Protein AF-A0A525JBX5-F1 (afdb_monomer)

Radius of gyration: 35.16 Å; Cα contacts (8 Å, |Δi|>4): 175; chains: 1; bounding box: 61×90×78 Å

Nearest PDB structures (foldseek):
  4wo7-assembly1_B  TM=4.014E-01  e=2.168E-01  Bacillus subtilis subsp. subtilis str. 168
  6vj4-assembly1_A-2  TM=4.452E-01  e=5.318E-01  Bacillus anthracis
  8rn9-assembly1_C  TM=3.495E-01  e=1.798E+00  Influenza B virus (B/Memphis/13/2003)

pLDDT: mean 81.21, std 13.78, range [31.72, 95.5]

Structure (mmCIF, N/CA/C/O backbone):
data_AF-A0A525JBX5-F1
#
_entry.id   AF-A0A525JBX5-F1
#
loop_
_atom_site.group_PDB
_atom_site.id
_atom_site.type_symbol
_atom_site.label_atom_id
_atom_site.label_alt_id
_atom_site.label_comp_id
_atom_site.label_asym_id
_atom_site.label_entity_id
_atom_site.label_seq_id
_atom_site.pdbx_PDB_ins_code
_atom_site.Cartn_x
_atom_site.Cartn_y
_atom_site.Cartn_z
_atom_site.occupancy
_atom_site.B_iso_or_equiv
_atom_site.auth_seq_id
_atom_site.aut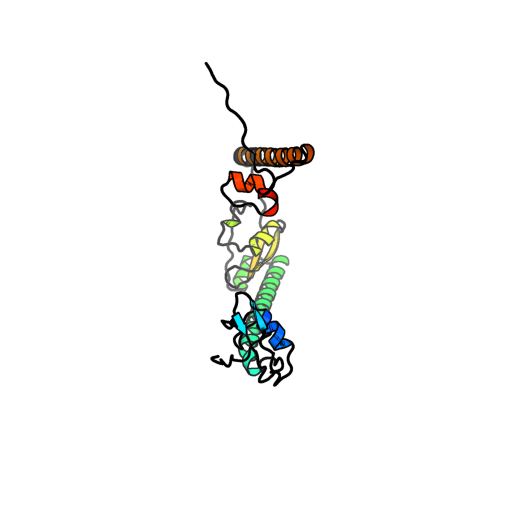h_comp_id
_atom_site.auth_asym_id
_atom_site.auth_atom_id
_atom_site.pdbx_PDB_model_num
ATOM 1 N N . MET A 1 1 ? 21.577 24.326 -49.593 1.00 51.75 1 MET A N 1
ATOM 2 C CA . MET A 1 1 ? 20.853 23.831 -48.405 1.00 51.75 1 MET A CA 1
ATOM 3 C C . MET A 1 1 ? 21.863 23.084 -47.546 1.00 51.75 1 MET A C 1
ATOM 5 O O . MET A 1 1 ? 22.509 22.199 -48.097 1.00 51.75 1 MET A O 1
ATOM 9 N N . PRO A 1 2 ? 22.103 23.464 -46.281 1.00 59.97 2 PRO A N 1
ATOM 10 C CA . PRO A 1 2 ? 22.961 22.675 -45.403 1.00 59.97 2 PRO A CA 1
ATOM 11 C C . PRO A 1 2 ? 22.290 21.322 -45.130 1.00 59.97 2 PRO A C 1
ATOM 13 O O . PRO A 1 2 ? 21.156 21.275 -44.666 1.00 59.97 2 PRO A O 1
ATOM 16 N N . THR A 1 3 ? 22.968 20.227 -45.462 1.00 63.75 3 THR A N 1
ATOM 17 C CA . THR A 1 3 ? 22.530 18.865 -45.138 1.00 63.75 3 THR A CA 1
ATOM 18 C C . THR A 1 3 ? 23.077 18.485 -43.767 1.00 63.75 3 THR A C 1
ATOM 20 O O . THR A 1 3 ? 24.284 18.591 -43.544 1.00 63.75 3 THR A O 1
ATOM 23 N N . ALA A 1 4 ? 22.213 18.041 -42.858 1.00 72.25 4 ALA A N 1
ATOM 24 C CA . ALA A 1 4 ? 22.609 17.538 -41.547 1.00 72.25 4 ALA A CA 1
ATOM 25 C C . ALA A 1 4 ? 22.279 16.045 -41.458 1.00 72.25 4 ALA A C 1
ATOM 27 O O . ALA A 1 4 ? 21.119 15.658 -41.592 1.00 72.25 4 ALA A O 1
ATOM 28 N N . THR A 1 5 ? 23.294 15.211 -41.230 1.00 76.06 5 THR A N 1
ATOM 29 C CA . THR A 1 5 ? 23.087 13.793 -40.925 1.00 76.06 5 THR A CA 1
ATOM 30 C C . THR A 1 5 ? 22.645 13.678 -39.475 1.00 76.06 5 THR A C 1
ATOM 32 O O . THR A 1 5 ? 23.389 14.003 -38.549 1.00 76.06 5 THR A O 1
ATOM 35 N N . ILE A 1 6 ? 21.412 13.230 -39.286 1.00 74.31 6 ILE A N 1
ATOM 36 C CA . ILE A 1 6 ? 20.833 12.982 -37.973 1.00 74.31 6 ILE A CA 1
ATOM 37 C C . ILE A 1 6 ? 21.155 11.530 -37.603 1.00 74.31 6 ILE A C 1
ATOM 39 O O . ILE A 1 6 ? 21.042 10.636 -38.441 1.00 74.31 6 ILE A O 1
ATOM 43 N N . GLY A 1 7 ? 21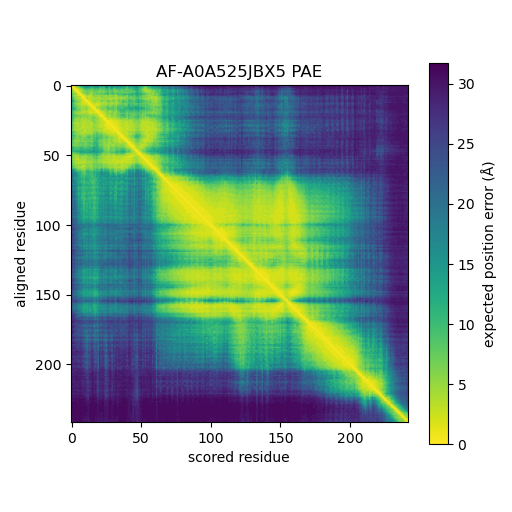.601 11.295 -36.365 1.00 72.31 7 GLY A N 1
ATOM 44 C CA . GLY A 1 7 ? 21.863 9.943 -35.864 1.00 72.31 7 GLY A CA 1
ATOM 45 C C . GLY A 1 7 ? 20.616 9.045 -35.925 1.00 72.31 7 GLY A C 1
ATOM 46 O O . GLY A 1 7 ? 19.525 9.531 -36.198 1.00 72.31 7 GLY A O 1
ATOM 47 N N . PRO A 1 8 ? 20.736 7.733 -35.677 1.00 74.81 8 PRO A N 1
ATOM 48 C CA . PRO A 1 8 ? 19.606 6.804 -35.744 1.00 74.81 8 PRO A CA 1
ATOM 49 C C . PRO A 1 8 ? 18.409 7.276 -34.907 1.00 74.81 8 PRO A C 1
ATOM 51 O O . PRO A 1 8 ? 18.518 7.454 -33.693 1.00 74.81 8 PRO A O 1
ATOM 54 N N . VAL A 1 9 ? 17.269 7.462 -35.579 1.00 80.62 9 VAL A N 1
ATOM 55 C CA . VAL A 1 9 ? 16.015 7.950 -34.995 1.00 80.62 9 VAL A CA 1
ATOM 56 C C . VAL A 1 9 ? 14.941 6.867 -35.080 1.00 80.62 9 VAL A C 1
ATOM 58 O O . VAL A 1 9 ? 14.742 6.234 -36.114 1.00 80.62 9 VAL A O 1
ATOM 61 N N . SER A 1 10 ? 14.218 6.667 -33.986 1.00 80.12 10 SER A N 1
ATOM 62 C CA . SER A 1 10 ? 13.009 5.843 -33.922 1.00 80.12 10 SER A CA 1
ATOM 63 C C . SER A 1 10 ? 11.788 6.542 -34.541 1.00 80.12 10 SER A C 1
ATOM 65 O O . SER A 1 10 ? 11.775 7.755 -34.732 1.00 80.12 10 SE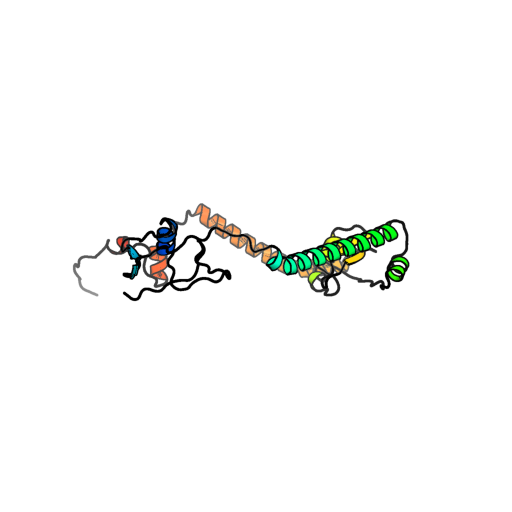R A O 1
ATOM 67 N N . GLN A 1 11 ? 10.703 5.799 -34.784 1.00 77.69 11 GLN A N 1
ATOM 68 C CA . GLN A 1 11 ? 9.437 6.354 -35.294 1.00 77.69 11 GLN A CA 1
ATOM 69 C C . GLN A 1 11 ? 8.861 7.484 -34.434 1.00 77.69 11 GLN A C 1
ATOM 71 O O . GLN A 1 11 ? 8.220 8.391 -34.952 1.00 77.69 11 GLN A O 1
ATOM 76 N N . GLY A 1 12 ? 9.152 7.481 -33.133 1.00 73.56 12 GLY A N 1
ATOM 77 C CA . GLY A 1 12 ? 8.754 8.546 -32.216 1.00 73.56 12 GLY A CA 1
ATOM 78 C C . GLY A 1 12 ? 9.674 9.771 -32.204 1.00 73.56 12 GLY A C 1
ATOM 79 O O . GLY A 1 12 ? 9.562 10.568 -31.276 1.00 73.56 12 GLY A O 1
ATOM 80 N N . GLY A 1 13 ? 10.618 9.902 -33.143 1.00 77.69 13 GLY A N 1
ATOM 81 C CA . GLY A 1 13 ? 11.557 11.028 -33.170 1.00 77.69 13 GLY A CA 1
ATOM 82 C C . GLY A 1 13 ? 12.604 10.979 -32.052 1.00 77.69 13 GLY A C 1
ATOM 83 O O . GLY A 1 13 ? 13.122 12.019 -31.652 1.00 77.69 13 GLY A O 1
ATOM 84 N N . ARG A 1 14 ? 12.882 9.790 -31.498 1.00 81.12 14 ARG A N 1
ATOM 85 C CA . ARG A 1 14 ? 13.860 9.604 -30.411 1.00 81.12 14 ARG A CA 1
ATOM 86 C C . ARG A 1 14 ? 15.136 8.938 -30.893 1.00 81.12 14 ARG A C 1
ATOM 88 O O . ARG A 1 14 ? 15.046 8.021 -31.706 1.00 81.12 14 ARG A O 1
ATOM 95 N N . ASP A 1 15 ? 16.272 9.348 -30.348 1.00 77.44 15 ASP A N 1
ATOM 96 C CA . ASP A 1 15 ? 17.576 8.731 -30.587 1.00 77.44 15 ASP A CA 1
ATOM 97 C C . ASP A 1 15 ? 17.735 7.366 -29.879 1.00 77.44 15 ASP A C 1
ATOM 99 O O . ASP A 1 15 ? 16.829 6.885 -29.191 1.00 77.44 15 ASP A O 1
ATOM 103 N N . LEU A 1 16 ? 18.911 6.741 -30.019 1.00 68.25 16 LEU A N 1
ATOM 104 C CA . LEU A 1 16 ? 19.256 5.457 -29.377 1.00 68.25 16 LEU A CA 1
ATOM 105 C C . LEU A 1 16 ? 19.201 5.482 -27.844 1.00 68.25 16 LEU A C 1
ATOM 107 O O . LEU A 1 16 ? 19.114 4.426 -27.221 1.00 68.25 16 LEU A O 1
ATOM 111 N N . THR A 1 17 ? 19.264 6.663 -27.230 1.00 68.31 17 THR A N 1
ATOM 112 C CA . THR A 1 17 ? 19.183 6.840 -25.775 1.00 68.31 17 THR A CA 1
ATOM 113 C C . THR A 1 17 ? 17.763 7.159 -25.302 1.00 68.31 17 THR A C 1
ATOM 115 O O . THR A 1 17 ? 17.520 7.292 -24.103 1.00 68.31 17 THR A O 1
ATOM 118 N N . GLY A 1 18 ? 16.803 7.242 -26.230 1.00 70.31 18 GLY A N 1
ATOM 119 C CA . GLY A 1 18 ? 15.411 7.574 -25.952 1.00 70.31 18 GLY A CA 1
ATOM 120 C C . GLY A 1 18 ? 15.140 9.075 -25.819 1.00 70.31 18 GLY A C 1
ATOM 121 O O . GLY A 1 18 ? 14.037 9.442 -25.406 1.00 70.31 18 GLY A O 1
ATOM 122 N N . GLN A 1 19 ? 16.094 9.942 -26.172 1.00 77.44 19 GLN A N 1
ATOM 123 C CA . GLN A 1 19 ? 15.913 11.394 -26.129 1.00 77.44 19 GLN A CA 1
ATOM 124 C C . GLN A 1 19 ? 15.309 11.934 -27.429 1.00 77.44 19 GLN A C 1
ATOM 126 O O . GLN A 1 19 ? 15.615 11.415 -28.502 1.00 77.44 19 GLN A O 1
ATOM 131 N N . PRO A 1 20 ? 14.438 12.960 -27.363 1.00 79.94 20 PRO A N 1
ATOM 132 C CA . PRO A 1 20 ? 13.859 13.566 -28.553 1.00 79.94 20 PRO A CA 1
ATOM 133 C C . PRO A 1 20 ? 14.937 14.285 -29.366 1.00 79.94 20 PRO A C 1
ATOM 135 O O . PRO A 1 20 ? 15.686 15.111 -28.844 1.00 79.94 20 PRO A O 1
ATOM 138 N N . VAL A 1 21 ? 14.983 13.999 -30.661 1.00 79.31 21 VAL A N 1
ATOM 139 C CA . VAL A 1 21 ? 15.884 14.676 -31.588 1.00 79.31 21 VAL A CA 1
ATOM 140 C C . VAL A 1 21 ? 15.251 15.999 -32.012 1.00 79.31 21 VAL A C 1
ATOM 142 O O . VAL A 1 21 ? 14.116 16.039 -32.490 1.00 79.31 21 VAL A O 1
ATOM 145 N N . GLN A 1 22 ? 15.976 17.100 -31.815 1.00 77.06 22 GLN A N 1
ATOM 146 C CA . GLN A 1 22 ? 15.489 18.437 -32.160 1.00 77.06 22 GLN A CA 1
ATOM 147 C C . GLN A 1 22 ? 15.452 18.644 -33.681 1.00 77.06 22 GLN A C 1
ATOM 149 O O . GLN A 1 22 ? 16.335 18.178 -34.396 1.00 77.06 22 GLN A O 1
ATOM 154 N N . GLY A 1 23 ? 14.442 19.373 -34.166 1.00 73.44 23 GLY A N 1
ATOM 155 C CA . GLY A 1 23 ? 14.307 19.732 -35.585 1.00 73.44 23 GLY A CA 1
ATOM 156 C C . GLY A 1 23 ? 13.571 18.709 -36.458 1.00 73.44 23 GLY A C 1
ATOM 157 O O . GLY A 1 23 ? 13.530 18.877 -37.672 1.00 73.44 23 GLY A O 1
ATOM 158 N N . LEU A 1 24 ? 12.971 17.667 -35.870 1.00 77.44 24 LEU A N 1
ATOM 159 C CA . LEU A 1 24 ? 12.146 16.705 -36.602 1.00 77.44 24 LEU A CA 1
ATOM 160 C C . LEU A 1 24 ? 10.670 17.107 -36.569 1.00 77.44 24 LEU A C 1
ATOM 162 O O . LEU A 1 24 ? 10.045 17.109 -35.506 1.00 77.44 24 LEU A O 1
ATOM 166 N N . SER A 1 25 ? 10.096 17.416 -37.733 1.00 79.25 25 SER A N 1
ATOM 167 C CA . SER A 1 25 ? 8.650 17.603 -37.864 1.00 79.25 25 SER A CA 1
ATOM 168 C C . SER A 1 25 ? 7.934 16.246 -38.005 1.00 79.25 25 SER A C 1
ATOM 170 O O . SER A 1 25 ? 8.517 15.288 -38.524 1.00 79.25 25 SER A O 1
ATOM 172 N N . PRO A 1 26 ? 6.660 16.125 -37.585 1.00 81.25 26 PRO A N 1
ATOM 173 C CA . PRO A 1 26 ? 5.892 14.891 -37.765 1.00 81.25 26 PRO A CA 1
ATOM 174 C C . PRO A 1 26 ? 5.777 14.462 -39.234 1.00 81.25 26 PRO A C 1
ATOM 176 O O . PRO A 1 26 ? 5.885 13.277 -39.536 1.00 81.25 26 PRO A O 1
ATOM 179 N N . LYS A 1 27 ? 5.625 15.434 -40.144 1.00 80.69 27 LYS A N 1
ATOM 180 C CA . LYS A 1 27 ? 5.496 15.197 -41.587 1.00 80.69 27 LYS A CA 1
ATOM 181 C C . LYS A 1 27 ? 6.798 14.675 -42.205 1.00 80.69 27 LYS A C 1
ATOM 183 O O . LYS A 1 27 ? 6.770 13.706 -42.949 1.00 80.69 27 LYS A O 1
ATOM 188 N N . LEU A 1 28 ? 7.942 15.242 -41.810 1.00 81.94 28 LEU A N 1
ATOM 189 C CA . LEU A 1 28 ? 9.269 14.741 -42.185 1.00 81.94 28 LEU A CA 1
ATOM 190 C C . LEU A 1 28 ? 9.459 13.278 -41.758 1.00 81.94 28 LEU A C 1
ATOM 192 O O . LEU A 1 28 ? 9.979 12.471 -42.524 1.00 81.94 28 LEU A O 1
ATOM 196 N N . MET A 1 29 ? 9.032 12.937 -40.539 1.00 83.38 29 MET A N 1
ATOM 197 C CA . MET A 1 29 ? 9.143 11.576 -40.012 1.00 83.38 29 MET A CA 1
ATOM 198 C C . MET A 1 29 ? 8.246 10.586 -40.756 1.00 83.38 29 MET A C 1
ATOM 200 O O . MET A 1 29 ? 8.685 9.474 -41.036 1.00 83.38 29 MET A O 1
ATOM 204 N N . GLU A 1 30 ? 7.019 10.975 -41.095 1.00 84.50 30 GLU A N 1
ATOM 205 C CA . GLU A 1 30 ? 6.109 10.142 -41.885 1.00 84.50 30 GLU A CA 1
ATOM 206 C C . GLU A 1 30 ? 6.706 9.813 -43.262 1.00 84.50 30 GLU A C 1
ATOM 208 O O . GLU A 1 30 ? 6.800 8.638 -43.624 1.00 84.50 30 GLU A O 1
ATOM 213 N N . THR A 1 31 ? 7.218 10.824 -43.971 1.00 83.94 31 THR A N 1
ATOM 214 C CA . THR A 1 31 ? 7.892 10.645 -45.265 1.00 83.94 31 THR A CA 1
ATOM 215 C C . THR A 1 31 ? 9.158 9.790 -45.128 1.00 83.94 31 THR A C 1
ATOM 217 O O . THR A 1 31 ? 9.378 8.882 -45.927 1.00 83.94 31 THR A O 1
ATOM 220 N N . ALA A 1 32 ? 9.971 10.003 -44.086 1.00 84.44 32 ALA A N 1
ATOM 221 C CA . ALA A 1 32 ? 11.186 9.221 -43.847 1.00 84.44 32 ALA A CA 1
ATOM 222 C C . ALA A 1 32 ? 10.905 7.731 -43.580 1.00 84.44 32 ALA A C 1
ATOM 224 O O . ALA A 1 32 ? 11.655 6.878 -44.046 1.00 84.44 32 ALA A O 1
ATOM 225 N N . TRP A 1 33 ? 9.829 7.397 -42.857 1.00 86.00 33 TRP A N 1
ATOM 226 C CA . TRP A 1 33 ? 9.458 6.002 -42.572 1.00 86.00 33 TRP A CA 1
ATOM 227 C C . TRP A 1 33 ? 8.778 5.285 -43.743 1.00 86.00 33 TRP A C 1
ATOM 229 O O . TRP A 1 33 ? 8.774 4.054 -43.770 1.00 86.00 33 TRP A O 1
ATOM 239 N N . ALA A 1 34 ? 8.226 6.025 -44.708 1.00 85.88 34 ALA A N 1
ATOM 240 C CA . ALA A 1 34 ? 7.662 5.464 -45.934 1.00 85.88 34 ALA A CA 1
ATOM 241 C C . ALA A 1 34 ? 8.735 5.083 -46.976 1.00 85.88 34 ALA A C 1
ATOM 243 O O . ALA A 1 34 ? 8.454 4.310 -47.895 1.00 85.88 34 ALA A O 1
ATOM 244 N N . LEU A 1 35 ? 9.959 5.606 -46.845 1.00 86.25 35 LEU A N 1
ATOM 245 C CA . LEU A 1 35 ? 11.049 5.376 -47.791 1.00 86.25 35 LEU A CA 1
ATOM 246 C C . LEU A 1 35 ? 11.856 4.103 -47.465 1.00 86.25 35 LEU A C 1
ATOM 248 O O . LEU A 1 35 ? 12.141 3.817 -46.299 1.00 86.25 35 LEU A O 1
ATOM 252 N N . PRO A 1 36 ? 12.293 3.339 -48.485 1.00 82.50 36 PRO A N 1
ATOM 253 C CA . PRO A 1 36 ? 13.217 2.226 -48.289 1.00 82.50 36 PRO A CA 1
ATOM 254 C C . PRO A 1 36 ? 14.627 2.723 -47.929 1.00 82.50 36 PRO A C 1
ATOM 256 O O . PRO A 1 36 ? 14.974 3.881 -48.150 1.00 82.50 36 PRO A O 1
ATOM 259 N N . ALA A 1 37 ? 15.483 1.829 -47.421 1.00 81.19 37 ALA A N 1
ATOM 260 C CA . ALA A 1 37 ? 16.892 2.149 -47.184 1.00 81.19 37 ALA A CA 1
ATOM 261 C C . ALA A 1 37 ? 17.574 2.605 -48.488 1.00 81.19 37 ALA A C 1
ATOM 263 O O . ALA A 1 37 ? 17.509 1.916 -49.504 1.00 81.19 37 ALA A O 1
ATOM 264 N N . GLY A 1 38 ? 18.229 3.762 -48.450 1.00 78.94 38 GLY A N 1
ATOM 265 C CA . GLY A 1 38 ? 18.804 4.442 -49.610 1.00 78.94 38 GLY A CA 1
ATOM 266 C C . GLY A 1 38 ? 17.826 5.339 -50.379 1.00 78.94 38 GLY A C 1
ATOM 267 O O . GLY A 1 38 ? 18.264 6.000 -51.317 1.00 78.94 38 GLY A O 1
ATOM 268 N N . GLY A 1 39 ? 16.541 5.371 -50.010 1.00 82.75 39 GLY A N 1
ATOM 269 C CA . GLY A 1 39 ? 15.512 6.187 -50.652 1.00 82.75 39 GLY A CA 1
ATOM 270 C C . GLY A 1 39 ? 15.618 7.670 -50.296 1.00 82.75 39 GLY A C 1
ATOM 271 O O . GLY A 1 39 ? 15.948 8.026 -49.163 1.00 82.75 39 GLY A O 1
ATOM 272 N N . GLU A 1 40 ? 15.317 8.526 -51.268 1.00 83.69 40 GLU A N 1
ATOM 273 C CA . GLU A 1 40 ? 15.282 9.986 -51.142 1.00 83.69 40 GLU A CA 1
ATOM 274 C C . GLU A 1 40 ? 13.848 10.478 -51.379 1.00 83.69 40 GLU A C 1
ATOM 276 O O . GLU A 1 40 ? 13.157 9.961 -52.258 1.00 83.69 40 GLU A O 1
ATOM 281 N N . SER A 1 41 ? 13.389 11.451 -50.587 1.00 83.56 41 SER A N 1
ATOM 282 C CA . SER A 1 41 ? 12.128 12.152 -50.829 1.00 83.56 41 SER A CA 1
ATOM 283 C C . SER A 1 41 ? 12.334 13.292 -51.820 1.00 83.56 41 SER A C 1
ATOM 285 O O . SER A 1 41 ? 13.409 13.896 -51.886 1.00 83.56 41 SER A O 1
ATOM 287 N N . GLU A 1 42 ? 11.270 13.655 -52.528 1.00 80.25 42 GLU A N 1
ATOM 288 C CA . GLU A 1 42 ? 11.217 14.949 -53.204 1.00 80.25 42 GLU A CA 1
ATOM 289 C C . GLU A 1 42 ? 11.124 16.088 -52.172 1.00 80.25 42 GLU A C 1
ATOM 291 O O . GLU A 1 42 ? 10.944 15.858 -50.970 1.00 80.25 42 GLU A O 1
ATOM 296 N N . VAL A 1 43 ? 11.317 17.327 -52.634 1.00 80.50 43 VAL A N 1
ATOM 297 C CA . VAL A 1 43 ? 11.225 18.510 -51.774 1.00 80.50 43 VAL A CA 1
ATOM 298 C C . VAL A 1 43 ? 9.759 18.745 -51.421 1.00 80.50 43 VAL A C 1
ATOM 300 O O . VAL A 1 43 ? 8.959 19.107 -52.283 1.00 80.50 43 VAL A O 1
ATOM 303 N N . GLU A 1 44 ? 9.422 18.572 -50.149 1.00 78.75 44 GLU A N 1
ATOM 304 C CA . GLU A 1 44 ? 8.068 18.737 -49.630 1.00 78.75 44 GLU A CA 1
ATOM 305 C C . GLU A 1 44 ? 7.983 19.917 -48.654 1.00 78.75 44 GLU A C 1
ATOM 307 O O . GLU A 1 44 ? 8.950 20.282 -47.983 1.00 78.75 44 GLU A O 1
ATOM 312 N N . ASP A 1 45 ? 6.800 20.526 -48.572 1.00 77.88 45 ASP A N 1
ATOM 313 C CA . ASP A 1 45 ? 6.503 21.595 -47.616 1.00 77.88 45 ASP A CA 1
ATOM 314 C C . ASP A 1 45 ? 6.205 20.987 -46.231 1.00 77.88 45 ASP A C 1
ATOM 316 O O . ASP A 1 45 ? 5.230 20.239 -46.065 1.00 77.88 45 ASP A O 1
ATOM 32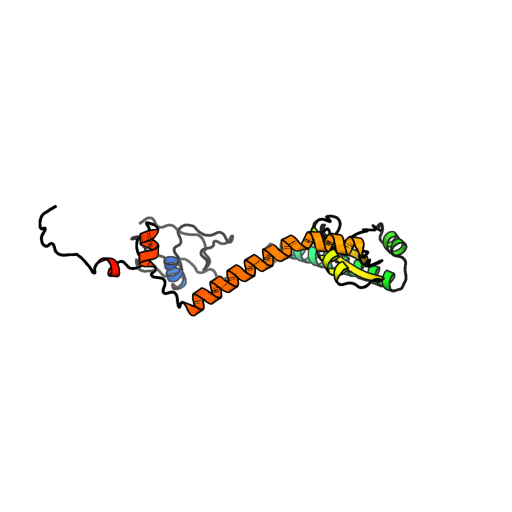0 N N . ALA A 1 46 ? 7.048 21.291 -45.236 1.00 68.19 46 ALA A N 1
ATOM 321 C CA . ALA A 1 46 ? 6.879 20.906 -43.828 1.00 68.19 46 ALA A CA 1
ATOM 322 C C . ALA A 1 46 ? 5.787 21.718 -43.110 1.00 68.19 46 ALA A C 1
ATOM 324 O O . ALA A 1 46 ? 5.419 21.372 -41.985 1.00 68.19 46 ALA A O 1
ATOM 325 N N . GLY A 1 47 ? 5.240 22.749 -43.759 1.00 68.88 47 GLY A N 1
ATOM 326 C CA . GLY A 1 47 ? 4.388 23.772 -43.167 1.00 68.88 47 GLY A CA 1
ATOM 327 C C . GLY A 1 47 ? 5.196 25.016 -42.786 1.00 68.88 47 GLY A C 1
ATOM 328 O O . GLY A 1 47 ? 6.407 24.964 -42.606 1.00 68.88 47 GLY A O 1
ATOM 329 N N . ASN A 1 48 ? 4.515 26.159 -42.653 1.00 65.88 48 ASN A N 1
ATOM 330 C CA . ASN A 1 48 ? 5.109 27.456 -42.280 1.00 65.88 48 ASN A CA 1
ATOM 331 C C . ASN A 1 48 ? 6.179 28.007 -43.251 1.00 65.88 48 ASN A C 1
ATOM 333 O O . ASN A 1 48 ? 6.952 28.884 -42.871 1.00 65.88 48 ASN A O 1
ATOM 337 N N . GLY A 1 49 ? 6.200 27.547 -44.509 1.00 69.50 49 GLY A N 1
ATOM 338 C CA . GLY A 1 49 ? 7.163 27.996 -45.523 1.00 69.50 49 GLY A CA 1
ATOM 339 C C . GLY A 1 49 ? 8.533 27.313 -45.436 1.00 69.50 49 GLY A C 1
ATOM 340 O O . GLY A 1 49 ? 9.476 27.759 -46.090 1.00 69.50 49 GLY A O 1
ATOM 341 N N . GLU A 1 50 ? 8.651 26.246 -44.642 1.00 74.31 50 GLU A N 1
ATOM 342 C CA . GLU A 1 50 ? 9.855 25.425 -44.538 1.00 74.31 50 GLU A CA 1
ATOM 343 C C . GLU A 1 50 ? 9.778 24.246 -45.517 1.00 74.31 50 GLU A C 1
ATOM 345 O O . GLU A 1 50 ? 8.827 23.468 -45.508 1.00 74.31 50 GLU A O 1
ATOM 350 N N . PHE A 1 51 ? 10.801 24.089 -46.355 1.00 78.56 51 PHE A N 1
ATOM 351 C CA . PHE A 1 51 ? 10.909 22.973 -47.294 1.00 78.56 51 PHE A CA 1
ATOM 352 C C . PHE A 1 51 ? 11.932 21.958 -46.794 1.00 78.56 51 PHE A C 1
ATOM 354 O O . PHE A 1 51 ? 13.025 22.338 -46.363 1.00 78.56 51 PHE A O 1
ATOM 361 N N . PHE A 1 52 ? 11.610 20.670 -46.894 1.00 81.00 52 PHE A N 1
ATOM 362 C CA . PHE A 1 52 ? 12.499 19.585 -46.493 1.00 81.00 52 PHE A CA 1
ATOM 363 C C . PHE A 1 52 ? 12.685 18.563 -47.614 1.00 81.00 52 PHE A C 1
ATOM 365 O O . PHE A 1 52 ? 11.800 18.347 -48.436 1.00 81.00 52 PHE A O 1
ATOM 372 N N . ALA A 1 53 ? 13.848 17.918 -47.618 1.00 81.06 53 ALA A N 1
ATOM 373 C CA . ALA A 1 53 ? 14.118 16.707 -48.379 1.00 81.06 53 ALA A CA 1
ATOM 374 C C . ALA A 1 53 ? 14.840 15.735 -47.445 1.00 81.06 53 ALA A C 1
ATOM 376 O O . ALA A 1 53 ? 15.783 16.133 -46.753 1.00 81.06 53 ALA A O 1
ATOM 377 N N . VAL A 1 54 ? 14.384 14.485 -47.387 1.00 83.44 54 VAL A N 1
ATOM 378 C CA . VAL A 1 54 ? 14.943 13.464 -46.499 1.00 83.44 54 VAL A CA 1
ATOM 379 C C . VAL A 1 54 ? 15.500 12.304 -47.301 1.00 83.44 54 VAL A C 1
ATOM 381 O O . VAL A 1 54 ? 14.885 11.823 -48.246 1.00 83.44 54 VAL A O 1
ATOM 384 N N . ARG A 1 55 ? 16.677 11.834 -46.896 1.00 82.62 55 ARG A N 1
ATOM 385 C CA . ARG A 1 55 ? 17.275 10.603 -47.399 1.00 82.62 55 ARG A CA 1
ATOM 386 C C . ARG A 1 55 ? 17.390 9.607 -46.263 1.00 82.62 55 ARG A C 1
ATOM 388 O O . ARG A 1 55 ? 18.006 9.904 -45.241 1.00 82.62 55 ARG A O 1
ATOM 395 N N . VAL A 1 56 ? 16.861 8.408 -46.461 1.00 84.81 56 VAL A N 1
ATOM 396 C CA . VAL A 1 56 ? 17.077 7.299 -45.533 1.00 84.81 56 VAL A CA 1
ATOM 397 C C . VAL A 1 56 ? 18.412 6.656 -45.879 1.00 84.81 56 VAL A C 1
ATOM 399 O O . VAL A 1 56 ? 18.524 5.966 -46.883 1.00 84.81 56 VAL A O 1
ATOM 402 N N . GLU A 1 57 ? 19.448 6.856 -45.066 1.00 82.62 57 GLU A N 1
ATOM 403 C CA . GLU A 1 57 ? 20.748 6.216 -45.322 1.00 82.62 57 GLU A CA 1
ATOM 404 C C . GLU A 1 57 ? 20.706 4.705 -45.059 1.00 82.62 57 GLU A C 1
ATOM 406 O O . GLU A 1 57 ? 21.133 3.902 -45.889 1.00 82.62 57 GLU A O 1
ATOM 411 N N . LYS A 1 58 ? 20.188 4.303 -43.894 1.00 80.56 58 LYS A N 1
ATOM 412 C CA . LYS A 1 58 ? 20.163 2.905 -43.459 1.00 80.56 58 LYS A CA 1
ATOM 413 C C . LYS A 1 58 ? 19.014 2.662 -42.490 1.00 80.56 58 LYS A C 1
ATOM 415 O O . LYS A 1 58 ? 18.840 3.409 -41.534 1.00 80.56 58 LYS A O 1
ATOM 420 N N . ILE A 1 59 ? 18.297 1.559 -42.687 1.00 81.25 59 ILE A N 1
ATOM 421 C CA . ILE A 1 59 ? 17.306 1.068 -41.725 1.00 81.25 59 ILE A CA 1
ATOM 422 C C . ILE A 1 59 ? 18.016 0.104 -40.773 1.00 81.25 59 ILE A C 1
ATOM 424 O O . ILE A 1 59 ? 18.568 -0.912 -41.201 1.00 81.25 59 ILE A O 1
ATOM 428 N N . GLN A 1 60 ? 18.029 0.431 -39.482 1.00 73.38 60 GLN A N 1
ATOM 429 C CA . GLN A 1 60 ? 18.481 -0.488 -38.440 1.00 73.38 60 GLN A CA 1
ATOM 430 C C . GLN A 1 60 ? 17.257 -1.239 -37.899 1.00 73.38 60 GLN A C 1
ATOM 432 O O . GLN A 1 60 ? 16.326 -0.588 -37.423 1.00 73.38 60 GLN A O 1
ATOM 437 N N . PRO A 1 61 ? 17.208 -2.581 -37.988 1.00 71.88 61 PRO A N 1
ATOM 438 C CA . PRO A 1 61 ? 16.103 -3.336 -37.413 1.00 71.88 61 PRO A CA 1
ATOM 439 C C . PRO A 1 61 ? 16.073 -3.136 -35.896 1.00 71.88 61 PRO A C 1
ATOM 441 O O . PRO A 1 61 ? 17.120 -2.958 -35.271 1.00 71.88 61 PRO A O 1
ATOM 444 N N . ALA A 1 62 ? 14.879 -3.193 -35.305 1.00 67.69 62 ALA A N 1
ATOM 445 C CA . ALA A 1 62 ? 14.724 -3.140 -33.858 1.00 67.69 62 ALA A CA 1
ATOM 446 C C . ALA A 1 62 ? 15.492 -4.308 -33.218 1.00 67.69 62 ALA A C 1
ATOM 448 O O . ALA A 1 62 ? 15.056 -5.458 -33.265 1.00 67.69 62 ALA A O 1
ATOM 449 N N . ALA A 1 63 ? 16.659 -4.011 -32.653 1.00 68.06 63 ALA A N 1
ATOM 450 C CA . ALA A 1 63 ? 17.446 -4.965 -31.896 1.00 68.06 63 ALA A CA 1
ATOM 451 C C . ALA A 1 63 ? 17.087 -4.826 -30.416 1.00 68.06 63 ALA A C 1
ATOM 453 O O . ALA A 1 63 ? 17.061 -3.721 -29.872 1.00 68.06 63 ALA A O 1
ATOM 454 N N . LEU A 1 64 ? 16.806 -5.952 -29.76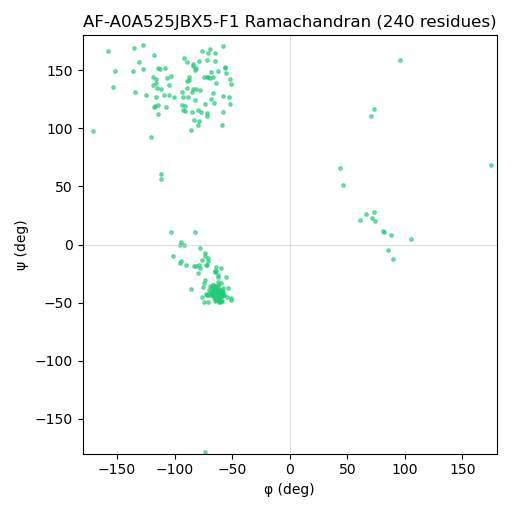1 1.00 68.81 64 LEU A N 1
ATOM 455 C CA . LEU A 1 64 ? 16.774 -5.980 -28.304 1.00 68.81 64 LEU A CA 1
ATOM 456 C C . LEU A 1 64 ? 18.189 -5.673 -27.794 1.00 68.81 64 LEU A C 1
ATOM 458 O O . LEU A 1 64 ? 19.149 -6.202 -28.366 1.00 68.81 64 LEU A O 1
ATOM 462 N N . PRO A 1 65 ? 18.335 -4.864 -26.731 1.00 71.00 65 PRO A N 1
ATOM 463 C CA . PRO A 1 65 ? 19.620 -4.699 -26.073 1.00 71.00 65 PRO A CA 1
ATOM 464 C C . PRO A 1 65 ? 20.221 -6.076 -25.743 1.00 71.00 65 PRO A C 1
ATOM 466 O O . PRO A 1 65 ? 19.476 -6.970 -25.315 1.00 71.00 65 PRO A O 1
ATOM 469 N N . PRO A 1 66 ? 21.535 -6.282 -25.938 1.00 80.31 66 PRO A N 1
ATOM 470 C CA . PRO A 1 66 ? 22.195 -7.527 -25.576 1.00 80.31 66 PRO A CA 1
ATOM 471 C C . PRO A 1 66 ? 21.896 -7.904 -24.125 1.00 80.31 66 PRO A C 1
ATOM 473 O O . PRO A 1 66 ? 21.865 -7.042 -23.243 1.00 80.31 66 PRO A O 1
ATOM 476 N N . PHE A 1 67 ? 21.717 -9.202 -23.856 1.00 76.88 67 PHE A N 1
ATOM 477 C CA . PHE A 1 67 ? 21.439 -9.678 -22.499 1.00 76.88 67 PHE A CA 1
ATOM 478 C C . PHE A 1 67 ? 22.485 -9.177 -21.496 1.00 76.88 67 PHE A C 1
ATOM 480 O O . PHE A 1 67 ? 22.118 -8.803 -20.388 1.00 76.88 67 PHE A O 1
ATOM 487 N N . ASP A 1 68 ? 23.756 -9.099 -21.892 1.00 81.94 68 ASP A N 1
ATOM 488 C CA . ASP A 1 68 ? 24.846 -8.630 -21.032 1.00 81.94 68 ASP A CA 1
ATOM 489 C C . ASP A 1 68 ? 24.685 -7.171 -20.573 1.00 81.94 68 ASP A C 1
ATOM 491 O O . ASP A 1 68 ? 25.032 -6.856 -19.434 1.00 81.94 68 ASP A O 1
ATOM 495 N N . GLU A 1 69 ? 24.083 -6.302 -21.393 1.00 80.81 69 GLU A N 1
ATOM 496 C CA . GLU A 1 69 ? 23.821 -4.899 -21.039 1.00 80.81 69 GLU A CA 1
ATOM 497 C C . GLU A 1 69 ? 22.652 -4.765 -20.052 1.00 80.81 69 GLU A C 1
ATOM 499 O O . GLU A 1 69 ? 22.693 -3.953 -19.126 1.00 80.81 69 GLU A O 1
ATOM 504 N N . ILE A 1 70 ? 21.621 -5.606 -20.191 1.00 85.44 70 ILE A N 1
ATOM 505 C CA . ILE A 1 70 ? 20.428 -5.575 -19.326 1.00 85.44 70 ILE A CA 1
ATOM 506 C C . ILE A 1 70 ? 20.550 -6.465 -18.088 1.00 85.44 70 ILE A C 1
ATOM 508 O O . ILE A 1 70 ? 19.813 -6.277 -17.120 1.00 85.44 70 ILE A O 1
ATOM 512 N N . LYS A 1 71 ? 21.484 -7.422 -18.075 1.00 88.31 71 LYS A N 1
ATOM 513 C CA . LYS A 1 71 ? 21.735 -8.345 -16.962 1.00 88.31 71 LYS A CA 1
ATOM 514 C C . LYS A 1 71 ? 21.907 -7.643 -15.612 1.00 88.31 71 LYS A C 1
ATOM 516 O O . LYS A 1 71 ? 21.265 -8.106 -14.666 1.00 88.31 71 LYS A O 1
ATOM 521 N N . PRO A 1 72 ? 22.690 -6.553 -15.453 1.00 89.94 72 PRO A N 1
ATOM 522 C CA . PRO A 1 72 ? 22.794 -5.871 -14.161 1.00 89.94 72 PRO A CA 1
ATOM 523 C C . PRO A 1 72 ? 21.458 -5.261 -13.712 1.00 89.94 72 PRO A C 1
ATOM 525 O O . PRO A 1 72 ? 21.089 -5.381 -12.542 1.00 89.94 72 PRO A O 1
ATOM 528 N N . MET A 1 73 ? 20.694 -4.669 -14.637 1.00 85.50 73 MET A N 1
ATOM 529 C CA . MET A 1 73 ? 19.371 -4.107 -14.339 1.00 85.50 73 MET A CA 1
ATOM 530 C C . MET A 1 73 ? 18.370 -5.200 -13.954 1.00 85.50 73 MET A C 1
ATOM 532 O O . MET A 1 73 ? 17.676 -5.078 -12.943 1.00 85.50 73 MET A O 1
ATOM 536 N N . LEU A 1 74 ? 18.339 -6.295 -14.715 1.00 90.12 74 LEU A N 1
ATOM 537 C CA . LEU A 1 74 ? 17.452 -7.426 -14.467 1.00 90.12 74 LEU A CA 1
ATOM 538 C C . LEU A 1 74 ? 17.802 -8.138 -13.161 1.00 90.12 74 LEU A C 1
ATOM 540 O O . LEU A 1 74 ? 16.906 -8.452 -12.385 1.00 90.12 74 LEU A O 1
ATOM 544 N N . THR A 1 75 ? 19.091 -8.340 -12.881 1.00 93.38 75 THR A N 1
ATOM 545 C CA . THR A 1 75 ? 19.554 -8.940 -11.622 1.00 93.38 75 THR A CA 1
ATOM 546 C C . THR A 1 75 ? 19.131 -8.084 -10.436 1.00 93.38 75 THR A C 1
ATOM 548 O O . THR A 1 75 ? 18.614 -8.612 -9.456 1.00 93.38 75 THR A O 1
ATOM 551 N N . ARG A 1 76 ? 19.277 -6.755 -10.521 1.00 92.50 76 ARG A N 1
ATOM 552 C CA . ARG A 1 76 ? 18.825 -5.844 -9.461 1.00 92.50 76 ARG A CA 1
ATOM 553 C C . ARG A 1 76 ? 17.314 -5.931 -9.246 1.00 92.50 76 ARG A C 1
ATOM 555 O O . ARG A 1 76 ? 16.880 -6.075 -8.105 1.00 92.50 76 ARG A O 1
ATOM 562 N N . ALA A 1 77 ? 16.529 -5.874 -10.322 1.00 91.19 77 ALA A N 1
ATOM 563 C CA . ALA A 1 77 ? 15.073 -5.967 -10.250 1.00 91.19 77 ALA A CA 1
ATOM 564 C C . ALA A 1 77 ? 14.608 -7.327 -9.697 1.00 91.19 77 ALA A C 1
ATOM 566 O O . ALA A 1 77 ? 13.720 -7.386 -8.846 1.00 91.19 77 ALA A O 1
ATOM 567 N N . TRP A 1 78 ? 15.240 -8.418 -10.133 1.00 94.38 78 TRP A N 1
ATOM 568 C CA . TRP A 1 78 ? 14.947 -9.769 -9.663 1.00 94.38 78 TRP A CA 1
ATOM 569 C C . TRP A 1 78 ? 15.284 -9.936 -8.181 1.00 94.38 78 TRP A C 1
ATOM 571 O O . TRP A 1 78 ? 14.431 -10.372 -7.413 1.00 94.38 78 TRP A O 1
ATOM 581 N N . THR A 1 79 ? 16.474 -9.509 -7.754 1.00 93.94 79 THR A N 1
ATOM 582 C CA . THR A 1 79 ? 16.895 -9.575 -6.347 1.00 93.94 79 THR A CA 1
ATOM 583 C C . THR A 1 79 ? 15.970 -8.761 -5.448 1.00 93.94 79 THR A C 1
ATOM 585 O O . THR A 1 79 ? 15.580 -9.237 -4.387 1.00 93.94 79 THR A O 1
ATOM 588 N N . GLN A 1 80 ? 15.561 -7.559 -5.871 1.00 90.56 80 GLN A N 1
ATOM 589 C CA . GLN A 1 80 ? 14.587 -6.759 -5.121 1.00 90.56 80 GLN A CA 1
ATOM 590 C C . GLN A 1 80 ? 13.241 -7.478 -4.993 1.00 90.56 80 GLN A C 1
ATOM 592 O O . GLN A 1 80 ? 12.667 -7.513 -3.906 1.00 90.56 80 GLN A O 1
ATOM 597 N N . ARG A 1 81 ? 12.753 -8.088 -6.078 1.00 91.25 81 ARG A N 1
ATOM 598 C CA . ARG A 1 81 ? 11.493 -8.836 -6.067 1.00 91.25 81 ARG A CA 1
ATOM 599 C C . ARG A 1 81 ? 11.556 -10.059 -5.154 1.00 91.25 81 ARG A C 1
ATOM 601 O O . ARG A 1 81 ? 10.642 -10.261 -4.360 1.00 91.25 81 ARG A O 1
ATOM 608 N N . GLU A 1 82 ? 12.615 -10.860 -5.248 1.00 93.94 82 GLU A N 1
ATOM 609 C CA . GLU A 1 82 ? 12.775 -12.040 -4.393 1.00 93.94 82 GLU A CA 1
ATOM 610 C C . GLU A 1 82 ? 12.974 -11.656 -2.926 1.00 93.94 82 GLU A C 1
ATOM 612 O O . GLU A 1 82 ? 12.429 -12.321 -2.048 1.00 93.94 82 GLU A O 1
ATOM 617 N N . LEU A 1 83 ? 13.657 -10.542 -2.645 1.00 91.69 83 LEU A N 1
ATOM 618 C CA . LEU A 1 83 ? 13.762 -10.009 -1.290 1.00 91.69 83 LEU A CA 1
ATOM 619 C C . LEU A 1 83 ? 12.380 -9.649 -0.725 1.00 91.69 83 LEU A C 1
ATOM 621 O O . LEU A 1 83 ? 12.036 -10.105 0.363 1.00 91.69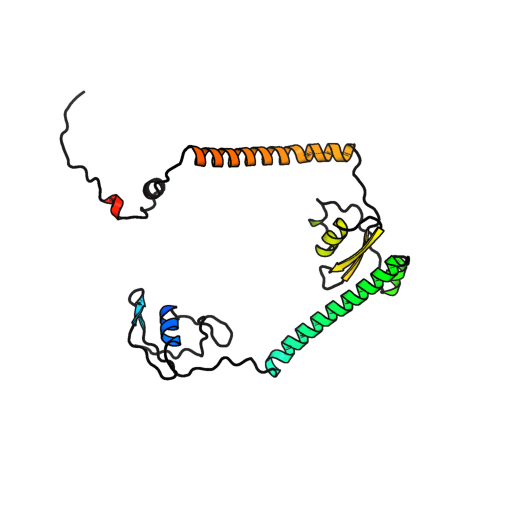 83 LEU A O 1
ATOM 625 N N . VAL A 1 84 ? 11.557 -8.906 -1.474 1.00 90.38 84 VAL A N 1
ATOM 626 C CA . VAL A 1 84 ? 10.178 -8.574 -1.062 1.00 90.38 84 VAL A CA 1
ATOM 627 C C . VAL A 1 84 ? 9.356 -9.842 -0.837 1.00 90.38 84 VAL A C 1
ATOM 629 O O . VAL A 1 84 ? 8.686 -9.965 0.188 1.00 90.38 84 VAL A O 1
ATOM 632 N N . ARG A 1 85 ? 9.452 -10.820 -1.745 1.00 91.75 85 ARG A N 1
ATOM 633 C CA . ARG A 1 85 ? 8.751 -12.105 -1.628 1.00 91.75 85 ARG A CA 1
ATOM 634 C C . ARG A 1 85 ? 9.170 -12.878 -0.376 1.00 91.75 85 ARG A C 1
ATOM 636 O O . ARG A 1 85 ? 8.314 -13.403 0.333 1.00 91.75 85 ARG A O 1
ATOM 643 N N . ALA A 1 86 ? 10.468 -12.936 -0.086 1.00 92.81 86 ALA A N 1
ATOM 644 C CA . ALA A 1 86 ? 10.994 -13.604 1.100 1.00 92.81 86 ALA A CA 1
ATOM 645 C C . ALA A 1 86 ? 10.553 -12.898 2.393 1.00 92.81 86 ALA A C 1
ATOM 647 O O . ALA A 1 86 ? 10.174 -13.560 3.361 1.00 92.81 86 ALA A O 1
ATOM 648 N N . MET A 1 87 ? 10.548 -11.561 2.408 1.00 91.69 87 MET A N 1
ATOM 649 C CA . MET A 1 87 ? 10.064 -10.786 3.552 1.00 91.69 87 MET A CA 1
ATOM 650 C C . MET A 1 87 ? 8.566 -10.988 3.790 1.00 91.69 87 MET A C 1
ATOM 652 O O . MET A 1 87 ? 8.161 -11.171 4.937 1.00 91.69 87 MET A O 1
ATOM 656 N N . GLN A 1 88 ? 7.762 -11.023 2.724 1.00 91.62 88 GLN A N 1
ATOM 657 C CA . GLN A 1 88 ? 6.335 -11.321 2.813 1.00 91.62 88 GLN A CA 1
ATOM 658 C C . GLN A 1 88 ? 6.098 -12.722 3.382 1.00 91.62 88 GLN A C 1
ATOM 660 O O . GLN A 1 88 ? 5.372 -12.869 4.360 1.00 91.62 88 GLN A O 1
ATOM 665 N N . ALA A 1 89 ? 6.776 -13.741 2.844 1.00 93.75 89 ALA A N 1
ATOM 666 C CA . ALA A 1 89 ? 6.653 -15.115 3.331 1.00 93.75 89 ALA A CA 1
ATOM 667 C C . ALA A 1 89 ? 7.035 -15.241 4.816 1.00 93.75 89 ALA A C 1
ATOM 669 O O . ALA A 1 89 ? 6.374 -15.951 5.576 1.00 93.75 89 ALA A O 1
ATOM 670 N N . LYS A 1 90 ? 8.073 -14.515 5.255 1.00 92.38 90 LYS A N 1
ATOM 671 C CA . LYS A 1 90 ? 8.454 -14.450 6.670 1.00 92.38 90 LYS A CA 1
ATOM 672 C C . LYS A 1 90 ? 7.361 -13.791 7.514 1.00 92.38 90 LYS A C 1
ATOM 674 O O . LYS A 1 90 ? 7.001 -14.340 8.553 1.00 92.38 90 LYS A O 1
ATOM 679 N N . ALA A 1 91 ? 6.819 -12.655 7.077 1.00 92.75 91 ALA A N 1
ATOM 680 C CA . ALA A 1 91 ? 5.737 -11.965 7.777 1.00 92.75 91 ALA A CA 1
ATOM 681 C C . ALA A 1 91 ? 4.477 -12.838 7.885 1.00 92.75 91 ALA A C 1
ATOM 683 O O . ALA A 1 91 ? 3.897 -12.942 8.964 1.00 92.75 91 ALA A O 1
ATOM 684 N N . ASP A 1 92 ? 4.100 -13.529 6.810 1.00 93.75 92 ASP A N 1
ATOM 685 C CA . ASP A 1 92 ? 2.949 -14.435 6.788 1.00 93.75 92 ASP A CA 1
ATOM 686 C C . ASP A 1 92 ? 3.166 -15.643 7.712 1.00 93.75 92 ASP A C 1
ATOM 688 O O . ASP A 1 92 ? 2.251 -16.054 8.429 1.00 93.75 92 ASP A O 1
ATOM 692 N N . GLY A 1 93 ? 4.395 -16.168 7.777 1.00 94.12 93 GLY A N 1
ATOM 693 C CA . GLY A 1 93 ? 4.775 -17.210 8.733 1.00 94.12 93 GLY A CA 1
ATOM 694 C C . GLY A 1 93 ? 4.641 -16.762 10.194 1.00 94.12 93 GLY A C 1
ATOM 695 O O . GLY A 1 93 ? 4.118 -17.508 11.024 1.00 94.12 93 GLY A O 1
ATOM 696 N N . LEU A 1 94 ? 5.056 -15.531 10.512 1.00 93.75 94 LEU A N 1
ATOM 697 C CA . LEU A 1 94 ? 4.881 -14.941 11.845 1.00 93.75 94 LEU A CA 1
ATOM 698 C C . LEU A 1 94 ? 3.396 -14.692 12.156 1.00 93.75 94 LEU A C 1
ATOM 700 O O . LEU A 1 94 ? 2.923 -15.058 13.230 1.00 93.75 94 LEU A O 1
ATOM 704 N N . ALA A 1 95 ? 2.630 -14.166 11.198 1.00 93.69 95 ALA A N 1
ATOM 705 C CA . ALA A 1 95 ? 1.187 -13.979 11.336 1.00 93.69 95 ALA A CA 1
ATOM 706 C C . ALA A 1 95 ? 0.454 -15.302 11.589 1.00 93.69 95 ALA A C 1
ATOM 708 O O . ALA A 1 95 ? -0.442 -15.362 12.430 1.00 93.69 95 ALA A O 1
ATOM 709 N N . ALA A 1 96 ? 0.854 -16.381 10.913 1.00 94.69 96 ALA A N 1
ATOM 710 C CA . ALA A 1 96 ? 0.286 -17.707 11.124 1.00 94.69 96 ALA A CA 1
ATOM 711 C C . ALA A 1 96 ? 0.551 -18.240 12.541 1.00 94.69 96 ALA A C 1
ATOM 713 O O . ALA A 1 96 ? -0.320 -18.893 13.111 1.00 94.69 96 ALA A O 1
ATOM 714 N N . ARG A 1 97 ? 1.717 -17.949 13.134 1.00 93.75 97 ARG A N 1
ATOM 715 C CA . ARG A 1 97 ? 2.022 -18.313 14.531 1.00 93.75 97 ARG A CA 1
ATOM 716 C C . ARG A 1 97 ? 1.126 -17.576 15.522 1.00 93.75 97 ARG A C 1
ATOM 718 O O . ARG A 1 97 ? 0.547 -18.211 16.398 1.00 93.75 97 ARG A O 1
ATOM 725 N N . ILE A 1 98 ? 0.919 -16.276 15.315 1.00 93.06 98 ILE A N 1
ATOM 726 C CA . ILE A 1 98 ? 0.016 -15.476 16.158 1.00 93.06 98 ILE A CA 1
ATOM 727 C C . ILE A 1 98 ? -1.424 -15.993 16.029 1.00 93.06 98 ILE A C 1
ATOM 729 O O . ILE A 1 98 ? -2.116 -16.176 17.026 1.00 93.06 98 ILE A O 1
ATOM 733 N N . LYS A 1 99 ? -1.866 -16.325 14.807 1.00 91.62 99 LYS A N 1
ATOM 734 C CA . LYS A 1 99 ? -3.190 -16.928 14.563 1.00 91.62 99 LYS A CA 1
ATOM 735 C C . LYS A 1 99 ? -3.368 -18.295 15.232 1.00 91.62 99 LYS A C 1
ATOM 737 O O . LYS A 1 99 ? -4.491 -18.654 15.563 1.00 91.62 99 LYS A O 1
ATOM 742 N N . LYS A 1 100 ? -2.285 -19.049 15.443 1.00 92.62 100 LYS A N 1
ATOM 743 C CA . LYS A 1 100 ? -2.294 -20.328 16.176 1.00 92.62 100 LYS A CA 1
ATOM 744 C C . LYS A 1 100 ? -2.350 -20.160 17.701 1.00 92.62 100 LYS A C 1
ATOM 746 O O . LYS A 1 100 ? -2.436 -21.165 18.397 1.00 92.62 100 LYS A O 1
ATOM 751 N N . GLY A 1 101 ? -2.324 -18.926 18.210 1.00 89.62 101 GLY A N 1
ATOM 752 C CA . GLY A 1 101 ? -2.459 -18.618 19.635 1.00 89.62 101 GLY A CA 1
ATOM 753 C C . GLY A 1 101 ? -1.159 -18.220 20.334 1.00 89.62 101 GLY A C 1
ATOM 754 O O . GLY A 1 101 ? -1.173 -18.013 21.544 1.00 89.62 101 GLY A O 1
ATOM 755 N N . GLU A 1 102 ? -0.045 -18.092 19.609 1.00 92.12 102 GLU A N 1
ATOM 756 C CA . GLU A 1 102 ? 1.189 -17.552 20.187 1.00 92.12 102 GLU A CA 1
ATOM 757 C C . GLU A 1 102 ? 1.053 -16.041 20.450 1.00 92.12 102 GLU A C 1
ATOM 759 O O . GLU A 1 102 ? 0.408 -15.325 19.677 1.00 92.12 102 GLU A O 1
ATOM 764 N N . SER A 1 103 ? 1.647 -15.537 21.540 1.00 91.38 103 SER A N 1
ATOM 765 C CA . SER A 1 103 ? 1.579 -14.109 21.862 1.00 91.38 103 SER A CA 1
ATOM 766 C C . SER A 1 103 ? 2.374 -13.269 20.860 1.00 91.38 103 SER A C 1
ATOM 768 O O . SER A 1 103 ? 3.390 -13.708 20.309 1.00 91.38 103 SER A O 1
ATOM 770 N N . LEU A 1 104 ? 1.913 -12.039 20.619 1.00 90.38 104 LEU A N 1
ATOM 771 C CA . LEU A 1 104 ? 2.560 -11.130 19.674 1.00 90.38 104 LEU A CA 1
ATOM 772 C C . LEU A 1 104 ? 3.993 -10.806 20.126 1.00 90.38 104 LEU A C 1
ATOM 774 O O . LEU A 1 104 ? 4.898 -10.722 19.301 1.00 90.38 104 LEU A O 1
ATOM 778 N N . GLU A 1 105 ? 4.208 -10.718 21.437 1.00 91.69 105 GLU A N 1
ATOM 779 C CA . GLU A 1 105 ? 5.493 -10.463 22.084 1.00 91.69 105 GLU A CA 1
ATOM 780 C C . GLU A 1 105 ? 6.481 -11.611 21.864 1.00 91.69 105 GLU A C 1
ATOM 782 O O . GLU A 1 105 ? 7.639 -11.362 21.533 1.00 91.69 105 GLU A O 1
ATOM 787 N N . ALA A 1 106 ? 6.037 -12.868 21.990 1.00 92.00 106 ALA A N 1
ATOM 788 C CA . ALA A 1 106 ? 6.892 -14.034 21.768 1.00 92.00 106 ALA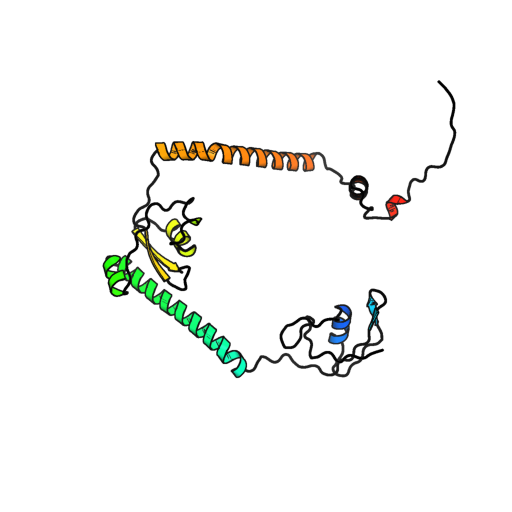 A CA 1
ATOM 789 C C . ALA A 1 106 ? 7.307 -14.152 20.294 1.00 92.00 106 ALA A C 1
ATOM 791 O O . ALA A 1 106 ? 8.480 -14.380 19.974 1.00 92.00 106 ALA A O 1
ATOM 792 N N . VAL A 1 107 ? 6.359 -13.920 19.381 1.00 92.38 107 VAL A N 1
ATOM 793 C CA . VAL A 1 107 ? 6.625 -13.931 17.939 1.00 92.38 107 VAL A CA 1
ATOM 794 C C . VAL A 1 107 ? 7.564 -12.785 17.554 1.00 92.38 107 VAL A C 1
ATOM 796 O O . VAL A 1 107 ? 8.531 -13.025 16.826 1.00 92.38 107 VAL A O 1
ATOM 799 N N . ALA A 1 108 ? 7.353 -11.578 18.087 1.00 90.94 108 ALA A N 1
ATOM 800 C CA . ALA A 1 108 ? 8.230 -10.429 17.873 1.00 90.94 108 ALA A CA 1
ATOM 801 C C . ALA A 1 108 ? 9.652 -10.684 18.401 1.00 90.94 108 ALA A C 1
ATOM 803 O O . ALA A 1 108 ? 10.614 -10.510 17.651 1.00 90.94 108 ALA A O 1
ATOM 804 N N . ALA A 1 109 ? 9.788 -11.205 19.626 1.00 91.81 109 ALA A N 1
ATOM 805 C CA . ALA A 1 109 ? 11.080 -11.558 20.214 1.00 91.81 109 ALA A CA 1
ATOM 806 C C . ALA A 1 109 ? 11.830 -12.601 19.369 1.00 91.81 109 ALA A C 1
ATOM 808 O O . ALA A 1 109 ? 13.020 -12.443 19.103 1.00 91.81 109 ALA A O 1
ATOM 809 N N . SER A 1 110 ? 11.126 -13.618 18.850 1.00 89.75 110 SER A N 1
ATOM 810 C CA . SER A 1 110 ? 11.722 -14.623 17.953 1.00 89.75 110 SER A CA 1
ATOM 811 C C . SER A 1 110 ? 12.207 -14.046 16.617 1.00 89.75 110 SER A C 1
ATOM 813 O O . SER A 1 110 ? 13.087 -14.613 15.971 1.00 89.75 110 SER A O 1
ATOM 815 N N . ALA A 1 111 ? 11.644 -12.910 16.201 1.00 87.56 111 ALA A N 1
ATOM 816 C CA . ALA A 1 111 ? 12.032 -12.183 15.001 1.00 87.56 111 ALA A CA 1
ATOM 817 C C . ALA A 1 111 ? 13.049 -11.057 15.277 1.00 87.56 111 ALA A C 1
ATOM 819 O O . ALA A 1 111 ? 13.409 -10.343 14.340 1.00 87.56 111 ALA A O 1
ATOM 820 N N . GLY A 1 112 ? 13.506 -10.886 16.526 1.00 88.38 112 GLY A N 1
ATOM 821 C CA . GLY A 1 112 ? 14.392 -9.790 16.934 1.00 88.38 112 GLY A CA 1
ATOM 822 C C . GLY A 1 112 ? 13.732 -8.409 16.848 1.00 88.38 112 GLY A C 1
ATOM 823 O O . GLY A 1 112 ? 14.412 -7.417 16.609 1.00 88.38 112 GLY A O 1
ATOM 824 N N . SER A 1 113 ? 12.405 -8.352 16.967 1.00 88.44 113 SER A N 1
ATOM 825 C CA . SER A 1 113 ? 11.592 -7.134 16.868 1.00 88.44 113 SER A CA 1
ATOM 826 C C . SER A 1 113 ? 10.853 -6.860 18.179 1.00 88.44 113 SER A C 1
ATOM 828 O O . SER A 1 113 ? 10.695 -7.750 19.015 1.00 88.44 113 SER A O 1
ATOM 830 N N . SER A 1 114 ? 10.374 -5.630 18.355 1.00 87.56 114 SER A N 1
ATOM 831 C CA . SER A 1 114 ? 9.527 -5.231 19.480 1.00 87.56 114 SER A CA 1
ATOM 832 C C . SER A 1 114 ? 8.088 -4.985 19.032 1.00 87.56 114 SER A C 1
ATOM 834 O O . SER A 1 114 ? 7.823 -4.621 17.885 1.00 87.56 114 SER A O 1
ATOM 836 N N . VAL A 1 115 ? 7.148 -5.194 19.953 1.00 89.62 115 VAL A N 1
ATOM 837 C CA . VAL A 1 115 ? 5.738 -4.855 19.746 1.00 89.62 115 VAL A CA 1
ATOM 838 C C . VAL A 1 115 ? 5.543 -3.368 20.023 1.00 89.62 115 VAL A C 1
ATOM 840 O O . VAL A 1 115 ? 6.023 -2.854 21.031 1.00 89.62 115 VAL A O 1
ATOM 843 N N . VAL A 1 116 ? 4.823 -2.686 19.134 1.00 89.38 116 VAL A N 1
ATOM 844 C CA . VAL A 1 116 ? 4.415 -1.289 19.309 1.00 89.38 116 VAL A CA 1
ATOM 845 C C . VAL A 1 116 ? 2.895 -1.244 19.348 1.00 89.38 116 VAL A C 1
ATOM 847 O O . VAL A 1 116 ? 2.238 -1.612 18.375 1.00 89.38 116 VAL A O 1
ATOM 850 N N . GLN A 1 117 ? 2.338 -0.788 20.468 1.00 89.06 117 GLN A N 1
ATOM 851 C CA . GLN A 1 117 ? 0.907 -0.523 20.577 1.00 89.06 117 GLN A CA 1
ATOM 852 C C . GLN A 1 117 ? 0.601 0.881 20.063 1.00 89.06 117 GLN A C 1
ATOM 854 O O . GLN A 1 117 ? 1.253 1.853 20.445 1.00 89.06 117 GLN A O 1
ATOM 859 N N . VAL A 1 118 ? -0.405 0.982 19.197 1.00 87.38 118 VAL A N 1
ATOM 860 C CA . VAL A 1 118 ? -0.841 2.255 18.619 1.00 87.38 118 VAL A CA 1
ATOM 861 C C . VAL A 1 118 ? -2.309 2.484 18.987 1.00 87.38 118 VAL A C 1
ATOM 863 O O . VAL A 1 118 ? -3.198 1.992 18.290 1.00 87.38 118 VAL A O 1
ATOM 866 N N . PRO A 1 119 ? -2.586 3.188 20.100 1.00 86.19 119 PRO A N 1
ATOM 867 C CA .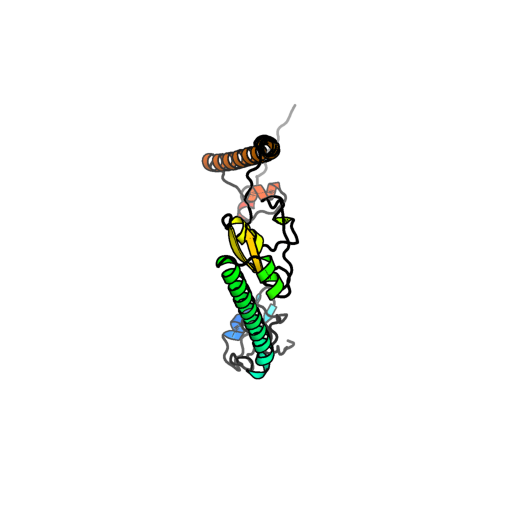 PRO A 1 119 ? -3.949 3.442 20.540 1.00 86.19 119 PRO A CA 1
ATOM 868 C C . PRO A 1 119 ? -4.606 4.583 19.753 1.00 86.19 119 PRO A C 1
ATOM 870 O O . PRO A 1 119 ? -3.941 5.470 19.219 1.00 86.19 119 PRO A O 1
ATOM 873 N N . GLY A 1 120 ? -5.940 4.587 19.748 1.00 84.06 120 GLY A N 1
ATOM 874 C CA . GLY A 1 120 ? -6.729 5.755 19.355 1.00 84.06 120 GLY A CA 1
ATOM 875 C C . GLY A 1 120 ? -6.738 6.073 17.861 1.00 84.06 120 GLY A C 1
ATOM 876 O O . GLY A 1 120 ? -6.905 7.234 17.507 1.00 84.06 120 GLY A O 1
ATOM 877 N N . ILE A 1 121 ? -6.565 5.086 16.980 1.00 88.94 121 ILE A N 1
ATOM 878 C CA . ILE A 1 121 ? -6.664 5.299 15.530 1.00 88.94 121 ILE A CA 1
ATOM 879 C C . ILE A 1 121 ? -8.126 5.480 15.109 1.00 88.94 121 ILE A C 1
ATOM 881 O O . ILE A 1 121 ? -8.954 4.591 15.299 1.00 88.94 121 ILE A O 1
ATOM 885 N N . ASP A 1 122 ? -8.431 6.625 14.499 1.00 86.38 122 ASP A N 1
ATOM 886 C CA . ASP A 1 122 ? -9.718 6.952 13.893 1.00 86.38 122 ASP A CA 1
ATOM 887 C C . ASP A 1 122 ? -9.538 7.421 12.436 1.00 86.38 122 ASP A C 1
ATOM 889 O O . ASP A 1 122 ? -8.427 7.619 11.942 1.00 86.38 122 ASP A O 1
ATOM 893 N N . ARG A 1 123 ? -10.642 7.598 11.701 1.00 80.94 123 ARG A N 1
ATOM 894 C CA . ARG A 1 123 ? -10.582 8.018 10.287 1.00 80.94 123 ARG A CA 1
ATOM 895 C C . ARG A 1 123 ? -9.995 9.422 10.079 1.00 80.94 123 ARG A C 1
ATOM 897 O O . ARG A 1 123 ? -9.590 9.733 8.964 1.00 80.94 123 ARG A O 1
ATOM 904 N N . ARG A 1 124 ? -9.970 10.274 11.109 1.00 80.81 124 ARG A N 1
ATOM 905 C CA . ARG A 1 124 ? -9.468 11.656 11.037 1.00 80.81 124 ARG A CA 1
ATOM 906 C C . ARG A 1 124 ? -7.959 11.711 11.260 1.00 80.81 124 ARG A C 1
ATOM 908 O O . ARG A 1 124 ? -7.281 12.484 10.590 1.00 80.81 124 ARG A O 1
ATOM 915 N N . ASN A 1 125 ? -7.438 10.894 12.176 1.00 84.38 125 ASN A N 1
ATOM 916 C CA . ASN A 1 125 ? -6.018 10.871 12.523 1.00 84.38 125 ASN A CA 1
ATOM 917 C C . ASN A 1 125 ? -5.212 9.804 11.770 1.00 84.38 125 ASN A C 1
ATOM 919 O O . ASN A 1 125 ? -3.991 9.924 11.703 1.00 84.38 125 ASN A O 1
ATOM 923 N N . ALA A 1 126 ? -5.868 8.818 11.146 1.00 83.31 126 ALA A N 1
ATOM 924 C CA . ALA A 1 126 ? -5.210 7.773 10.368 1.00 83.31 126 ALA A CA 1
ATOM 925 C C . ALA A 1 126 ? -4.240 8.350 9.329 1.00 83.31 126 ALA A C 1
ATOM 927 O O . ALA A 1 126 ? -3.082 7.954 9.287 1.00 83.31 126 ALA A O 1
ATOM 928 N N . GLY A 1 127 ? -4.676 9.348 8.552 1.00 78.12 127 GLY A N 1
ATOM 929 C CA . GLY A 1 127 ? -3.831 9.992 7.539 1.00 78.12 127 GLY A CA 1
ATOM 930 C C . GLY A 1 127 ? -2.704 10.869 8.099 1.00 78.12 127 GLY A C 1
ATOM 931 O O . GLY A 1 127 ? -1.795 11.228 7.359 1.00 78.12 127 GLY A O 1
ATOM 932 N N . GLN A 1 128 ? -2.752 11.218 9.387 1.00 80.19 128 GLN A N 1
ATOM 933 C CA . GLN A 1 128 ? -1.719 12.008 10.069 1.00 80.19 128 GLN A CA 1
ATOM 934 C C . GLN A 1 128 ? -0.693 11.116 10.781 1.00 80.19 128 GLN A C 1
ATOM 936 O O . GLN A 1 128 ? 0.369 11.590 11.187 1.00 80.19 128 GLN A O 1
ATOM 941 N N . ASN A 1 129 ? -0.998 9.827 10.946 1.00 78.38 129 ASN A N 1
ATOM 942 C CA . ASN A 1 129 ? -0.144 8.902 11.663 1.00 78.38 129 ASN A CA 1
ATOM 943 C C . ASN A 1 129 ? 1.016 8.436 10.773 1.00 78.38 129 ASN A C 1
ATOM 945 O O . ASN A 1 129 ? 0.849 7.572 9.919 1.00 78.38 129 ASN A O 1
ATOM 949 N N . GLN A 1 130 ? 2.209 8.989 11.000 1.00 78.00 130 GLN A N 1
ATOM 950 C CA . GLN A 1 130 ? 3.419 8.616 10.256 1.00 78.00 130 GLN A CA 1
ATOM 951 C C . GLN A 1 130 ? 3.967 7.231 10.633 1.00 78.00 130 GLN A C 1
ATOM 953 O O . GLN A 1 130 ? 4.759 6.660 9.885 1.00 78.00 130 GLN A O 1
ATOM 958 N N . THR A 1 131 ? 3.550 6.684 11.778 1.00 79.25 131 THR A N 1
ATOM 959 C CA . THR A 1 131 ? 3.944 5.345 12.231 1.00 79.25 131 THR A CA 1
ATOM 960 C C . THR A 1 131 ? 3.243 4.260 11.420 1.00 79.25 131 THR A C 1
ATOM 962 O O . THR A 1 131 ? 3.801 3.179 11.235 1.00 79.25 131 THR A O 1
ATOM 965 N N . LEU A 1 132 ? 2.025 4.530 10.931 1.00 85.31 132 LEU A N 1
ATOM 966 C CA . LEU A 1 132 ? 1.243 3.561 10.177 1.00 85.31 132 LEU A CA 1
ATOM 967 C C . LEU A 1 132 ? 1.325 3.822 8.669 1.00 85.31 132 LEU A C 1
ATOM 969 O O . LEU A 1 132 ? 1.033 4.912 8.191 1.00 85.31 132 LEU A O 1
ATOM 973 N N . SER A 1 133 ? 1.693 2.800 7.895 1.00 88.38 133 SER A N 1
ATOM 974 C CA . SER A 1 133 ? 1.648 2.877 6.434 1.00 88.38 133 SER A CA 1
ATOM 975 C C . SER A 1 133 ? 0.206 2.844 5.917 1.00 88.38 133 SER A C 1
ATOM 977 O O . SER A 1 133 ? -0.700 2.334 6.578 1.00 88.38 133 SER A O 1
ATOM 979 N N . GLN A 1 134 ? -0.006 3.326 4.691 1.00 88.75 134 GLN A N 1
ATOM 980 C CA . GLN A 1 134 ? -1.322 3.292 4.041 1.00 88.75 134 GLN A CA 1
ATOM 981 C C . GLN A 1 134 ? -1.880 1.864 3.915 1.00 88.75 134 GLN A C 1
ATOM 983 O O . GLN A 1 134 ? -3.057 1.639 4.184 1.00 88.75 134 GLN A O 1
ATOM 988 N N . ASP A 1 135 ? -1.035 0.883 3.572 1.00 90.38 135 ASP A N 1
ATOM 989 C CA . ASP A 1 135 ? -1.443 -0.530 3.497 1.00 90.38 135 ASP A CA 1
ATOM 990 C C . ASP A 1 135 ? -1.843 -1.078 4.877 1.00 90.38 135 ASP A C 1
ATOM 992 O O . ASP A 1 135 ? -2.830 -1.803 5.008 1.00 90.38 135 ASP A O 1
ATOM 996 N N . MET A 1 136 ? -1.132 -0.680 5.938 1.00 90.19 136 MET A N 1
ATOM 997 C CA . MET A 1 136 ? -1.489 -1.066 7.301 1.00 90.19 136 MET A CA 1
ATOM 998 C C . MET A 1 136 ? -2.809 -0.438 7.747 1.00 90.19 136 MET A C 1
ATOM 1000 O O . MET A 1 136 ? -3.631 -1.143 8.320 1.00 90.19 136 MET A O 1
ATOM 1004 N N . LEU A 1 137 ? -3.049 0.841 7.451 1.00 90.69 137 LEU A N 1
ATOM 1005 C CA . LEU A 1 137 ? -4.322 1.506 7.749 1.00 90.69 137 LEU A CA 1
ATOM 1006 C C . LEU A 1 137 ? -5.486 0.850 6.999 1.00 90.69 137 LEU A C 1
ATOM 1008 O O . LEU A 1 137 ? -6.520 0.560 7.600 1.00 90.69 137 LEU A O 1
ATOM 1012 N N . ALA A 1 138 ? -5.311 0.560 5.707 1.00 90.69 138 ALA A N 1
ATOM 1013 C CA . ALA A 1 138 ? -6.324 -0.112 4.900 1.00 90.69 138 ALA A CA 1
ATOM 1014 C C . ALA A 1 138 ? -6.686 -1.491 5.475 1.00 90.69 138 ALA A C 1
ATOM 1016 O O . ALA A 1 138 ? -7.867 -1.824 5.612 1.00 90.69 138 ALA A O 1
ATOM 1017 N N . LYS A 1 139 ? -5.682 -2.278 5.876 1.00 91.62 139 LYS A N 1
ATOM 1018 C CA . LYS A 1 139 ? -5.887 -3.590 6.504 1.00 91.62 139 LYS A CA 1
ATOM 1019 C C . LYS A 1 139 ? -6.473 -3.481 7.907 1.00 91.62 139 LYS A C 1
ATOM 1021 O O . LYS A 1 139 ? -7.371 -4.248 8.235 1.00 91.62 139 LYS A O 1
ATOM 1026 N N . LEU A 1 140 ? -6.046 -2.503 8.702 1.00 90.94 140 LEU A N 1
ATOM 1027 C CA . LEU A 1 140 ? -6.580 -2.247 10.039 1.00 90.94 140 LEU A CA 1
ATOM 1028 C C . LEU A 1 140 ? -8.089 -1.966 9.994 1.00 90.94 140 LEU A C 1
ATOM 1030 O O . LEU A 1 140 ? -8.842 -2.593 10.730 1.00 90.94 140 LEU A O 1
ATOM 1034 N N . PHE A 1 141 ? -8.541 -1.078 9.100 1.00 90.00 141 PHE A N 1
ATOM 1035 C CA . PHE A 1 141 ? -9.959 -0.701 8.995 1.00 90.00 141 PHE A CA 1
ATOM 1036 C C . PHE A 1 141 ? -10.851 -1.749 8.314 1.00 90.00 141 PHE A C 1
ATOM 1038 O O . PHE A 1 141 ? -12.074 -1.635 8.386 1.00 90.00 141 PHE A O 1
ATOM 1045 N N . THR A 1 142 ? -10.267 -2.750 7.651 1.00 90.81 142 THR A N 1
ATOM 1046 C CA . THR A 1 142 ? -11.001 -3.871 7.031 1.00 90.81 142 THR A CA 1
ATOM 1047 C C . THR A 1 142 ? -10.952 -5.158 7.859 1.00 90.81 142 THR A C 1
ATOM 1049 O O . THR A 1 142 ? -11.696 -6.096 7.572 1.00 90.81 142 THR A O 1
ATOM 1052 N N . SER A 1 143 ? -10.118 -5.197 8.900 1.00 91.19 143 SER A N 1
ATOM 1053 C CA . SER A 1 143 ? -9.975 -6.326 9.824 1.00 91.19 143 SER A CA 1
ATOM 1054 C C . SER A 1 143 ? -11.029 -6.293 10.933 1.00 91.19 143 SER A C 1
ATOM 1056 O O . SER A 1 143 ? -11.548 -5.236 11.295 1.00 91.19 143 SER A O 1
ATOM 1058 N N . ARG A 1 144 ? -11.341 -7.458 11.508 1.00 90.81 144 ARG A N 1
ATOM 1059 C CA . ARG A 1 144 ? -12.208 -7.582 12.689 1.00 90.81 144 AR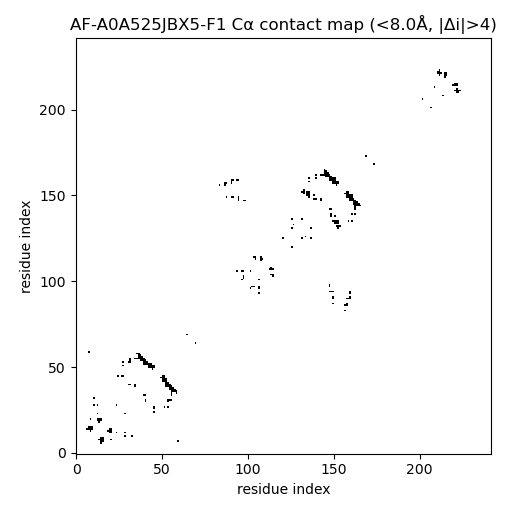G A CA 1
ATOM 1060 C C . ARG A 1 144 ? -11.384 -7.567 13.971 1.00 90.81 144 ARG A C 1
ATOM 1062 O O . ARG A 1 144 ? -10.187 -7.842 13.963 1.00 90.81 144 ARG A O 1
ATOM 1069 N N . THR A 1 145 ? -12.034 -7.280 15.094 1.00 90.94 145 THR A N 1
ATOM 1070 C CA . THR A 1 145 ? -11.409 -7.411 16.415 1.00 90.94 145 THR A CA 1
ATOM 1071 C C . THR A 1 145 ? -10.818 -8.811 16.588 1.00 90.94 145 THR A C 1
ATOM 1073 O O . THR A 1 145 ? -11.510 -9.809 16.401 1.00 90.94 145 THR A O 1
ATOM 1076 N N . GLY A 1 146 ? -9.540 -8.877 16.947 1.00 87.69 146 GLY A N 1
ATOM 1077 C CA . GLY A 1 146 ? -8.761 -10.103 17.095 1.00 87.69 146 GLY A CA 1
ATOM 1078 C C . GLY A 1 146 ? -8.042 -10.572 15.828 1.00 87.69 146 GLY A C 1
ATOM 1079 O O . GLY A 1 146 ? -7.158 -11.425 15.939 1.00 87.69 146 GLY A O 1
ATOM 1080 N N . ASP A 1 147 ? -8.357 -10.020 14.652 1.00 91.88 147 ASP A N 1
ATOM 1081 C CA . ASP A 1 147 ? -7.725 -10.436 13.401 1.00 91.88 147 ASP A CA 1
ATOM 1082 C C . ASP A 1 147 ? -6.251 -10.022 13.348 1.00 91.88 147 ASP A C 1
ATOM 1084 O O . ASP A 1 147 ? -5.850 -8.940 13.786 1.00 91.88 147 ASP A O 1
ATOM 1088 N N . VAL A 1 148 ? -5.451 -10.907 12.753 1.00 93.19 148 VAL A N 1
ATOM 1089 C CA . VAL A 1 148 ? -4.027 -10.701 12.486 1.00 93.19 148 VAL A CA 1
ATOM 1090 C C . VAL A 1 148 ? -3.827 -10.529 10.987 1.00 93.19 148 VAL A C 1
ATOM 1092 O O . VAL A 1 148 ? -4.251 -11.381 10.193 1.00 93.19 148 VAL A O 1
ATOM 1095 N N . PHE A 1 149 ? -3.128 -9.469 10.601 1.00 93.25 149 PHE A N 1
ATOM 1096 C CA . PHE A 1 149 ? -2.856 -9.122 9.212 1.00 93.25 149 PHE A CA 1
ATOM 1097 C C . PHE A 1 149 ? -1.371 -8.817 8.991 1.00 93.25 149 PHE A C 1
ATOM 1099 O O . PHE A 1 149 ? -0.640 -8.462 9.915 1.00 93.25 149 PHE A O 1
ATOM 1106 N N . THR A 1 150 ? -0.924 -8.946 7.744 1.00 93.12 150 THR A N 1
ATOM 1107 C CA . THR A 1 150 ? 0.418 -8.553 7.301 1.00 93.12 150 THR A CA 1
ATOM 1108 C C . THR A 1 150 ? 0.301 -7.363 6.365 1.00 93.12 150 THR A C 1
ATOM 1110 O O . THR A 1 150 ? -0.562 -7.354 5.491 1.00 93.12 150 THR A O 1
ATOM 1113 N N . ALA A 1 151 ? 1.128 -6.337 6.543 1.00 92.06 151 ALA A N 1
ATOM 1114 C CA . ALA A 1 151 ? 1.083 -5.106 5.756 1.00 92.06 151 ALA A CA 1
ATOM 1115 C C . ALA A 1 151 ? 2.482 -4.651 5.342 1.00 92.06 151 ALA A C 1
ATOM 1117 O O . ALA A 1 151 ? 3.455 -4.877 6.061 1.00 92.06 151 ALA A O 1
ATOM 1118 N N . GLN A 1 152 ? 2.586 -3.995 4.190 1.00 90.31 152 GLN A N 1
ATOM 1119 C CA . GLN A 1 152 ? 3.827 -3.380 3.743 1.00 90.31 152 GLN A CA 1
ATOM 1120 C C . GLN A 1 152 ? 4.047 -2.051 4.476 1.00 90.31 152 GLN A C 1
ATOM 1122 O O . GLN A 1 152 ? 3.143 -1.223 4.584 1.00 90.31 152 GLN A O 1
ATOM 1127 N N . ASN A 1 153 ? 5.256 -1.841 4.983 1.00 86.12 153 ASN A N 1
ATOM 1128 C CA . ASN A 1 153 ? 5.672 -0.617 5.656 1.00 86.12 153 ASN A CA 1
ATOM 1129 C C . ASN A 1 153 ? 6.248 0.399 4.657 1.00 86.12 153 ASN A C 1
ATOM 1131 O O . ASN A 1 153 ? 6.768 0.029 3.603 1.00 86.12 153 ASN A O 1
ATOM 1135 N N . SER A 1 154 ? 6.224 1.678 5.028 1.00 74.00 154 SER A N 1
ATOM 1136 C CA . SER A 1 154 ? 6.708 2.804 4.220 1.00 74.00 154 SER A CA 1
ATOM 1137 C C . SER A 1 154 ? 8.223 2.757 3.944 1.00 74.00 154 SER A C 1
ATOM 1139 O O . SER A 1 154 ? 8.677 3.313 2.950 1.00 74.00 154 SER A O 1
ATOM 1141 N N . HIS A 1 155 ? 9.008 2.062 4.779 1.00 68.00 155 HIS A N 1
ATOM 1142 C CA . HIS A 1 155 ? 10.474 1.952 4.676 1.00 68.00 155 HIS A CA 1
ATOM 1143 C C . HIS A 1 155 ? 10.939 0.536 4.299 1.00 68.00 155 HIS A C 1
ATOM 1145 O O . HIS A 1 155 ? 11.641 -0.105 5.074 1.00 68.00 155 HIS A O 1
ATOM 1151 N N . PHE A 1 156 ? 10.525 0.032 3.129 1.00 70.75 156 PHE A N 1
ATOM 1152 C CA . PHE A 1 156 ? 10.932 -1.279 2.587 1.00 70.75 156 PHE A CA 1
ATOM 1153 C C . PHE A 1 156 ? 10.913 -2.401 3.649 1.00 70.75 156 PHE A C 1
ATOM 1155 O O . PHE A 1 156 ? 11.940 -2.944 4.052 1.00 70.75 156 PHE A O 1
ATOM 1162 N N . GLY A 1 157 ? 9.717 -2.725 4.145 1.00 83.06 157 GLY A N 1
ATOM 1163 C CA . GLY A 1 157 ? 9.533 -3.730 5.190 1.00 83.06 157 GLY A CA 1
ATOM 1164 C C . GLY A 1 157 ? 8.125 -4.304 5.212 1.00 83.06 157 GLY A C 1
ATOM 1165 O O . GLY A 1 157 ? 7.223 -3.749 4.594 1.00 83.06 157 GLY A O 1
ATOM 1166 N N . PHE A 1 158 ? 7.936 -5.404 5.938 1.00 90.12 158 PHE A N 1
ATOM 1167 C CA . PHE A 1 158 ? 6.615 -5.941 6.262 1.00 90.12 158 PHE A CA 1
ATOM 1168 C C . PHE A 1 158 ? 6.403 -5.885 7.770 1.00 90.12 158 PHE A C 1
ATOM 1170 O O . PHE A 1 158 ? 7.330 -6.123 8.542 1.00 90.12 158 PHE A O 1
ATOM 1177 N N . VAL A 1 159 ? 5.178 -5.574 8.172 1.00 91.00 159 VAL A N 1
ATOM 1178 C CA . VAL A 1 159 ? 4.730 -5.528 9.563 1.00 91.00 159 VAL A CA 1
ATOM 1179 C C . VAL A 1 159 ? 3.612 -6.543 9.736 1.00 91.00 159 VAL A C 1
ATOM 1181 O O . VAL A 1 159 ? 2.799 -6.751 8.834 1.00 91.00 159 VAL A O 1
ATOM 1184 N N . VAL A 1 160 ? 3.578 -7.169 10.907 1.00 91.88 160 VAL A N 1
ATOM 1185 C CA . VAL A 1 160 ? 2.474 -8.023 11.333 1.00 91.88 160 VAL A CA 1
ATOM 1186 C C . VAL A 1 160 ? 1.705 -7.278 12.413 1.00 91.88 160 VAL A C 1
ATOM 1188 O O . VAL A 1 160 ? 2.272 -6.935 13.447 1.00 91.88 160 VAL A O 1
ATOM 1191 N N . GLY A 1 161 ? 0.435 -6.994 12.147 1.00 91.38 161 GLY A N 1
ATOM 1192 C CA . GLY A 1 161 ? -0.456 -6.288 13.059 1.00 91.38 161 GLY A CA 1
ATOM 1193 C C . GLY A 1 161 ? -1.560 -7.201 13.572 1.00 91.38 161 GLY A C 1
ATOM 1194 O O . GLY A 1 161 ? -1.985 -8.127 12.879 1.00 91.38 161 GLY A O 1
ATOM 1195 N N . LYS A 1 162 ? -2.040 -6.921 14.783 1.00 92.00 162 LYS A N 1
ATOM 1196 C CA . LYS A 1 162 ? -3.249 -7.520 15.353 1.00 92.00 162 LYS A CA 1
ATOM 1197 C C . LYS A 1 162 ? -4.186 -6.399 15.778 1.00 92.00 162 LYS A C 1
ATOM 1199 O O . LYS A 1 162 ? -3.767 -5.496 16.498 1.00 92.00 162 LYS A O 1
ATOM 1204 N N . LEU A 1 163 ? -5.443 -6.457 15.347 1.00 92.44 163 LEU A N 1
ATOM 1205 C CA . LEU A 1 163 ? -6.455 -5.518 15.820 1.00 92.44 163 LEU A CA 1
ATOM 1206 C C . LEU A 1 163 ? -6.924 -5.962 17.210 1.00 92.44 163 LEU A C 1
ATOM 1208 O O . LEU A 1 163 ? -7.623 -6.961 17.335 1.00 92.44 163 LEU A O 1
ATOM 1212 N N . GLU A 1 164 ? -6.518 -5.255 18.263 1.00 90.06 164 GLU A N 1
ATOM 1213 C CA . GLU A 1 164 ? -6.856 -5.640 19.642 1.00 90.06 164 GLU A CA 1
ATOM 1214 C C . GLU A 1 164 ? -8.314 -5.344 19.999 1.00 90.06 164 GLU A C 1
ATOM 1216 O O . GLU A 1 164 ? -9.011 -6.218 20.511 1.00 90.06 164 GLU A O 1
ATOM 1221 N N . ALA A 1 165 ? -8.778 -4.125 19.721 1.00 87.56 165 ALA A N 1
ATOM 1222 C CA . ALA A 1 165 ? -10.107 -3.666 20.095 1.00 87.56 165 ALA A CA 1
ATOM 1223 C C . ALA A 1 165 ? -10.625 -2.598 19.129 1.00 87.56 165 ALA A C 1
ATOM 1225 O O . ALA A 1 165 ? -9.864 -1.803 18.577 1.00 87.56 165 ALA A O 1
ATOM 1226 N N . VAL A 1 166 ? -11.948 -2.567 18.969 1.00 89.00 166 VAL A N 1
ATOM 1227 C CA . VAL A 1 166 ? -12.670 -1.496 18.280 1.00 89.00 166 VAL A CA 1
ATOM 1228 C C . VAL A 1 166 ? -13.580 -0.834 19.304 1.00 89.00 166 VAL A C 1
ATOM 1230 O O . VAL A 1 166 ? -14.452 -1.489 19.875 1.00 89.00 166 VAL A O 1
ATOM 1233 N N . HIS A 1 167 ? -13.372 0.459 19.540 1.00 85.81 167 HIS A N 1
ATOM 1234 C CA . HIS A 1 167 ? -14.173 1.244 20.473 1.00 85.81 167 HIS A CA 1
ATOM 1235 C C . HIS A 1 167 ? -15.138 2.148 19.709 1.00 85.81 167 HIS A C 1
ATOM 1237 O O . HIS A 1 167 ? -14.734 2.893 18.816 1.00 85.81 167 HIS A O 1
ATOM 1243 N N . VAL A 1 168 ? -16.418 2.092 20.077 1.00 82.75 168 VAL A N 1
ATOM 1244 C CA . VAL A 1 168 ? -17.413 3.072 19.631 1.00 82.75 168 VAL A CA 1
ATOM 1245 C C . VAL A 1 168 ? -17.320 4.281 20.568 1.00 82.75 168 VAL A C 1
ATOM 1247 O O . VAL A 1 168 ? -17.247 4.071 21.781 1.00 82.75 168 VAL A O 1
ATOM 1250 N N . PRO A 1 169 ? -17.303 5.523 20.047 1.00 79.12 169 PRO A N 1
ATOM 1251 C CA . PRO A 1 169 ? -17.337 6.711 20.893 1.00 79.12 169 PRO A CA 1
ATOM 1252 C C . PRO A 1 169 ? -18.552 6.682 21.823 1.00 79.12 169 PRO A C 1
ATOM 1254 O O . PRO A 1 169 ? -19.613 6.183 21.445 1.00 79.12 169 PRO A O 1
ATOM 1257 N N . ASP A 1 170 ? -18.423 7.235 23.026 1.00 87.94 170 ASP A N 1
ATOM 1258 C CA . ASP A 1 170 ? -19.580 7.434 23.896 1.00 87.94 170 ASP A CA 1
ATOM 1259 C C . ASP A 1 170 ? -20.570 8.447 23.282 1.00 87.94 170 ASP A C 1
ATOM 1261 O O . ASP A 1 170 ? -20.246 9.198 22.354 1.00 87.94 170 ASP A O 1
ATOM 1265 N N . ALA A 1 171 ? -21.797 8.475 23.808 1.00 87.00 171 ALA A N 1
ATOM 1266 C CA . ALA A 1 171 ? -22.868 9.320 23.284 1.00 87.00 171 ALA A CA 1
ATOM 1267 C C . ALA A 1 171 ? -22.538 10.824 23.322 1.00 87.00 171 ALA A C 1
ATOM 1269 O O . ALA A 1 171 ? -22.960 11.555 22.424 1.00 87.00 171 ALA A O 1
ATOM 1270 N N . ALA A 1 172 ? -21.774 11.292 24.315 1.00 88.56 172 ALA A N 1
ATOM 1271 C CA . ALA A 1 172 ? -21.392 12.698 24.419 1.00 88.56 172 ALA A CA 1
ATOM 1272 C C . ALA A 1 172 ? -20.361 13.064 23.340 1.00 88.56 172 ALA A C 1
ATOM 1274 O O . ALA A 1 172 ? -20.523 14.068 22.644 1.00 88.56 172 ALA A O 1
ATOM 1275 N N . THR A 1 173 ? -19.363 12.206 23.125 1.00 85.12 173 THR A N 1
ATOM 1276 C CA . THR A 1 173 ? -18.370 12.359 22.053 1.00 85.12 173 THR A CA 1
ATOM 1277 C C . THR A 1 173 ? -19.023 12.303 20.666 1.00 85.12 173 THR A C 1
ATOM 1279 O O . THR A 1 173 ? -18.688 13.098 19.781 1.00 85.12 173 THR A O 1
ATOM 1282 N N . LEU A 1 174 ? -19.997 11.407 20.468 1.00 84.75 174 LEU A N 1
ATOM 1283 C CA . LEU A 1 174 ? -20.810 11.330 19.248 1.00 84.75 174 LEU A CA 1
ATOM 1284 C C . LEU A 1 174 ? -21.618 12.611 19.015 1.00 84.75 174 LEU A C 1
ATOM 1286 O O . LEU A 1 174 ? -21.581 13.154 17.910 1.00 84.75 174 LEU A O 1
ATOM 1290 N N . ALA A 1 175 ? -22.292 13.124 20.047 1.00 87.69 175 ALA A N 1
ATOM 1291 C CA . ALA A 1 175 ? -23.048 14.371 19.968 1.00 87.69 175 ALA A CA 1
ATOM 1292 C C . ALA A 1 175 ? -22.135 15.548 19.595 1.00 87.69 175 ALA A C 1
ATOM 1294 O O . ALA A 1 175 ? -22.410 16.253 18.623 1.00 87.69 175 ALA A O 1
ATOM 1295 N N . GLN A 1 176 ? -20.997 15.696 20.277 1.00 87.38 176 GLN A N 1
ATOM 1296 C CA . GLN A 1 176 ? -20.014 16.739 19.983 1.00 87.38 176 GLN A CA 1
ATOM 1297 C C . GLN A 1 176 ? -19.477 16.637 18.549 1.00 87.38 176 GLN A C 1
ATOM 1299 O O . GLN A 1 176 ? -19.390 17.642 17.844 1.00 87.38 176 GLN A O 1
ATOM 1304 N N . THR A 1 177 ? -19.163 15.425 18.088 1.00 84.75 177 THR A N 1
ATOM 1305 C CA . THR A 1 177 ? -18.698 15.193 16.713 1.00 84.75 177 THR A CA 1
ATOM 1306 C C . THR A 1 177 ? -19.787 15.537 15.693 1.00 84.75 177 THR A C 1
ATOM 1308 O O . THR A 1 177 ? -19.493 16.139 14.662 1.00 84.75 177 THR A O 1
ATOM 1311 N N . SER A 1 178 ? -21.054 15.220 15.983 1.00 86.56 178 SER A N 1
ATOM 1312 C CA . SER A 1 178 ? -22.181 15.541 15.098 1.00 86.56 178 SER A CA 1
ATOM 1313 C C . SER A 1 178 ? -22.414 17.049 14.964 1.00 86.56 178 SER A C 1
ATOM 1315 O O . SER A 1 178 ? -22.630 17.539 13.857 1.00 86.56 178 SER A O 1
ATOM 1317 N N . GLU A 1 179 ? -22.292 17.796 16.065 1.00 91.69 179 GLU A N 1
ATOM 1318 C CA . GLU A 1 179 ? -22.395 19.258 16.070 1.00 91.69 179 GLU A CA 1
ATOM 1319 C C . GLU A 1 179 ? -21.246 19.903 15.288 1.00 91.69 179 GLU A C 1
ATOM 1321 O O . GLU A 1 179 ? -21.465 20.849 14.535 1.00 91.69 179 GLU A O 1
ATOM 1326 N N . GLN A 1 180 ? -20.033 19.352 15.390 1.00 87.12 180 GLN A N 1
ATOM 1327 C CA . GLN A 1 180 ? -18.874 19.826 14.627 1.00 87.12 180 GLN A CA 1
ATOM 1328 C C . GLN A 1 180 ? -18.989 19.539 13.122 1.00 87.12 180 GLN A C 1
ATOM 1330 O O . GLN A 1 180 ? -18.544 20.352 12.312 1.00 87.12 180 GLN A O 1
ATOM 1335 N N . LEU A 1 181 ? -19.586 18.406 12.730 1.00 88.12 181 LEU A N 1
ATOM 1336 C CA . LEU A 1 181 ? -19.770 18.045 11.318 1.00 88.12 181 LEU A CA 1
ATOM 1337 C C . LEU A 1 181 ? -20.965 18.754 10.663 1.00 88.12 181 LEU A C 1
ATOM 1339 O O . LEU A 1 181 ? -20.970 18.927 9.441 1.00 88.12 181 LEU A O 1
ATOM 1343 N N . ARG A 1 182 ? -21.969 19.184 11.441 1.00 92.81 182 ARG A N 1
ATOM 1344 C CA . ARG A 1 182 ? -23.210 19.772 10.909 1.00 92.81 182 ARG A CA 1
ATOM 1345 C C . ARG A 1 182 ? -22.974 20.963 9.961 1.00 92.81 182 ARG A C 1
ATOM 1347 O O . ARG A 1 182 ? -23.584 20.953 8.893 1.00 92.81 182 ARG A O 1
ATOM 1354 N N . PRO A 1 183 ? -22.099 21.947 10.256 1.00 93.50 183 PRO A N 1
ATOM 1355 C CA . PRO A 1 183 ? -21.853 23.077 9.353 1.00 93.50 183 PRO A CA 1
ATOM 1356 C C . PRO A 1 183 ? -21.173 22.677 8.037 1.00 93.50 183 PRO A C 1
ATOM 1358 O O . PRO A 1 183 ? -21.440 23.249 6.979 1.00 93.50 183 PRO A O 1
ATOM 1361 N N . GLN A 1 184 ? -20.285 21.681 8.082 1.00 88.50 184 GLN A N 1
ATOM 1362 C CA . GLN A 1 184 ? -19.607 21.175 6.887 1.00 88.50 184 GLN A CA 1
ATOM 1363 C C . GLN A 1 184 ? -20.594 20.431 5.981 1.00 88.50 184 GLN A C 1
ATOM 1365 O O . GLN A 1 184 ? -20.610 20.643 4.771 1.00 88.50 184 GLN A O 1
ATOM 1370 N N . MET A 1 185 ? -21.476 19.621 6.572 1.00 92.19 185 MET A N 1
ATOM 1371 C CA . MET A 1 185 ? -22.534 18.934 5.832 1.00 92.19 185 MET A CA 1
ATOM 1372 C C . MET A 1 185 ? -23.573 19.904 5.263 1.00 92.19 185 MET A C 1
ATOM 1374 O O . MET A 1 185 ? -23.953 19.765 4.103 1.00 92.19 185 MET A O 1
ATOM 1378 N N . SER A 1 186 ? -24.011 20.905 6.036 1.00 94.19 186 SER A N 1
ATOM 1379 C CA . SER A 1 186 ? -25.011 21.871 5.567 1.00 94.19 186 SER A CA 1
ATOM 1380 C C . SER A 1 186 ? -24.482 22.727 4.418 1.00 94.19 186 SER A C 1
ATOM 1382 O O . SER A 1 186 ? -25.169 22.897 3.414 1.00 94.19 186 SER A O 1
ATOM 1384 N N . SER A 1 187 ? -23.242 23.211 4.519 1.00 93.44 187 SER A N 1
ATOM 1385 C CA . SER A 1 187 ? -22.606 23.973 3.440 1.00 93.44 187 SER A CA 1
ATOM 1386 C C . SER A 1 187 ? -22.377 23.132 2.180 1.00 93.44 187 SER A C 1
ATOM 1388 O O . SER A 1 187 ? -22.589 23.638 1.076 1.00 93.44 187 SER A O 1
ATOM 1390 N N . GLY A 1 188 ? -22.011 21.852 2.324 1.00 94.06 188 GLY A N 1
ATOM 1391 C CA . GLY A 1 188 ? -21.927 20.906 1.208 1.00 94.06 188 GLY A CA 1
ATOM 1392 C C . GLY A 1 188 ? -23.278 20.699 0.520 1.00 94.06 188 GLY A C 1
ATOM 1393 O O . GLY A 1 188 ? -23.380 20.851 -0.694 1.00 94.06 188 GLY A O 1
ATOM 1394 N N . PHE A 1 189 ? -24.332 20.462 1.304 1.00 95.50 189 PHE A N 1
ATOM 1395 C CA . PHE A 1 189 ? -25.685 20.252 0.790 1.00 95.50 189 PHE A CA 1
ATOM 1396 C C . PHE A 1 189 ? -26.246 21.486 0.070 1.00 95.50 189 PHE A C 1
ATOM 1398 O O . PHE A 1 189 ? -26.822 21.364 -1.006 1.00 95.50 189 PHE A O 1
ATOM 1405 N N . VAL A 1 190 ? -26.035 22.692 0.613 1.00 95.25 190 VAL A N 1
ATOM 1406 C CA . VAL A 1 190 ? -26.452 23.946 -0.043 1.00 95.25 190 VAL A CA 1
ATOM 1407 C C . VAL A 1 190 ? -25.717 24.149 -1.370 1.00 95.25 190 VAL A C 1
ATOM 1409 O O . VAL A 1 190 ? -26.334 24.570 -2.349 1.00 95.25 190 VAL A O 1
ATOM 1412 N N . ARG A 1 191 ? -24.418 23.828 -1.432 1.00 95.12 191 ARG A N 1
ATOM 1413 C CA . ARG A 1 191 ? -23.638 23.916 -2.675 1.00 95.12 191 ARG A CA 1
ATOM 1414 C C . ARG A 1 191 ? -24.165 22.949 -3.734 1.00 95.12 191 ARG A C 1
ATOM 1416 O O . ARG A 1 191 ? -24.369 23.356 -4.872 1.00 95.12 191 ARG A O 1
ATOM 1423 N N . GLU A 1 192 ? -24.447 21.710 -3.347 1.00 95.12 192 GLU A N 1
ATOM 1424 C CA . GLU A 1 192 ? -24.966 20.682 -4.253 1.00 95.12 192 GLU A CA 1
ATOM 1425 C C . GLU A 1 192 ? -26.400 20.980 -4.726 1.00 95.12 192 GLU A C 1
ATOM 1427 O O . GLU A 1 192 ? -26.721 20.811 -5.906 1.00 95.12 192 GLU A O 1
ATOM 1432 N N . LEU A 1 193 ? -27.254 21.531 -3.856 1.00 95.31 193 LEU A N 1
ATOM 1433 C CA . LEU A 1 193 ? -28.556 22.072 -4.259 1.00 95.31 193 LEU A CA 1
ATOM 1434 C C . LEU A 1 193 ? -28.412 23.218 -5.269 1.00 95.31 193 LEU A C 1
ATOM 1436 O O . LEU A 1 193 ? -29.152 23.268 -6.247 1.00 95.31 193 LEU A O 1
ATOM 1440 N N . GLY A 1 194 ? -27.446 24.118 -5.072 1.00 93.56 194 GLY A N 1
ATOM 1441 C CA . GLY A 1 194 ? -27.167 25.201 -6.016 1.00 93.56 194 GLY A CA 1
ATOM 1442 C C . GLY A 1 194 ? -26.723 24.689 -7.389 1.00 93.56 194 GLY A C 1
ATOM 1443 O O . GLY A 1 194 ? -27.267 25.103 -8.413 1.00 93.56 194 GLY A O 1
ATOM 1444 N N . GLU A 1 195 ? -25.772 23.754 -7.429 1.00 93.38 195 GLU A N 1
ATOM 1445 C CA . GLU A 1 195 ? -25.279 23.168 -8.683 1.00 93.38 195 GLU A CA 1
ATOM 1446 C C . GLU A 1 195 ? -26.354 22.358 -9.418 1.00 93.38 195 GLU A C 1
ATOM 1448 O O . GLU A 1 195 ? -26.505 22.478 -10.641 1.00 93.38 195 GLU A O 1
ATOM 1453 N N . SER A 1 196 ? -27.146 21.573 -8.684 1.00 93.75 196 SER A N 1
ATOM 1454 C CA . SER A 1 196 ? -28.256 20.813 -9.264 1.00 93.75 196 SER A CA 1
ATOM 1455 C C . SER A 1 196 ? -29.364 21.732 -9.789 1.00 93.75 196 SER A C 1
ATOM 1457 O O . SER A 1 196 ? -29.830 21.520 -10.911 1.00 93.75 196 SER A O 1
ATOM 1459 N N . ALA A 1 197 ? -29.715 22.803 -9.067 1.00 92.69 197 ALA A N 1
ATOM 1460 C CA . ALA A 1 197 ? -30.667 23.813 -9.528 1.00 92.69 197 ALA A CA 1
ATOM 1461 C C . ALA A 1 197 ? -30.174 24.537 -10.792 1.00 92.69 197 ALA A C 1
ATOM 1463 O O . ALA A 1 197 ? -30.924 24.670 -11.760 1.00 92.69 197 ALA A O 1
ATOM 1464 N N . HIS A 1 198 ? -28.898 24.937 -10.840 1.00 89.25 198 HIS A N 1
ATOM 1465 C CA . HIS A 1 198 ? -28.300 25.520 -12.045 1.00 89.25 198 HIS A CA 1
ATOM 1466 C C . HIS A 1 198 ? -28.326 24.556 -13.235 1.00 89.25 198 HIS A C 1
ATOM 1468 O O . HIS A 1 198 ? -28.625 24.959 -14.363 1.00 89.25 198 HIS A O 1
ATOM 1474 N N . THR A 1 199 ? -28.031 23.278 -12.996 1.00 88.69 199 THR A N 1
ATOM 1475 C CA . THR A 1 199 ? -28.052 22.241 -14.034 1.00 88.69 199 THR A CA 1
ATOM 1476 C C . THR A 1 199 ? -29.467 22.005 -14.562 1.00 88.69 199 THR A C 1
ATOM 1478 O O . THR A 1 199 ? -29.659 21.918 -15.777 1.00 88.69 199 THR A O 1
ATOM 1481 N N . ALA A 1 200 ? -30.465 21.954 -13.676 1.00 89.31 200 ALA A N 1
ATOM 1482 C CA . ALA A 1 200 ? -31.871 21.819 -14.047 1.00 89.31 200 ALA A CA 1
ATOM 1483 C C . ALA A 1 200 ? -32.366 23.034 -14.850 1.00 89.31 200 ALA A C 1
ATOM 1485 O O . ALA A 1 200 ? -32.910 22.863 -15.940 1.00 89.31 200 ALA A O 1
ATOM 1486 N N . ALA A 1 201 ? -32.073 24.253 -14.384 1.00 87.44 201 ALA A N 1
ATOM 1487 C CA . ALA A 1 201 ? -32.445 25.486 -15.076 1.00 87.44 201 ALA A CA 1
ATOM 1488 C C . ALA A 1 201 ? -31.845 25.562 -16.490 1.00 87.44 201 ALA A C 1
ATOM 1490 O O . ALA A 1 201 ? -32.537 25.918 -17.441 1.00 87.44 201 ALA A O 1
ATOM 1491 N N . ARG A 1 202 ? -30.577 25.163 -16.672 1.00 83.38 202 ARG A N 1
ATOM 1492 C CA . ARG A 1 202 ? -29.948 25.095 -18.005 1.00 83.38 202 ARG A CA 1
ATOM 1493 C C . ARG A 1 202 ? -30.664 24.129 -18.952 1.00 83.38 202 ARG A C 1
ATOM 1495 O O . ARG A 1 202 ? -30.780 24.436 -20.138 1.00 83.38 202 ARG A O 1
ATOM 1502 N N . ARG A 1 203 ? -31.128 22.980 -18.445 1.00 84.25 203 ARG A N 1
ATOM 1503 C CA . ARG A 1 203 ? -31.866 21.984 -19.240 1.00 84.25 203 ARG A CA 1
ATOM 1504 C C . ARG A 1 203 ? -33.246 22.489 -19.652 1.00 84.25 203 ARG A C 1
ATOM 1506 O O . ARG A 1 203 ? -33.615 22.309 -20.809 1.00 84.25 203 ARG A O 1
ATOM 1513 N N . GLU A 1 204 ? -33.980 23.133 -18.747 1.00 86.06 204 GLU A N 1
ATOM 1514 C CA . GLU A 1 204 ? -35.318 23.655 -19.056 1.00 86.06 204 GLU A CA 1
ATOM 1515 C C . GLU A 1 204 ? -35.285 24.874 -19.978 1.00 86.06 204 GLU A C 1
ATOM 1517 O O . GLU A 1 204 ? -36.040 24.936 -20.947 1.00 86.06 204 GLU A O 1
ATOM 1522 N N . ILE A 1 205 ? -34.378 25.820 -19.723 1.00 84.75 205 ILE A N 1
ATOM 1523 C CA . ILE A 1 205 ? -34.305 27.088 -20.463 1.00 84.75 205 ILE A CA 1
ATOM 1524 C C . ILE A 1 205 ? -33.723 26.881 -21.879 1.00 84.75 205 ILE A C 1
ATOM 1526 O O . ILE A 1 205 ? -33.805 27.782 -22.710 1.00 84.75 205 ILE A O 1
ATOM 1530 N N . LYS A 1 206 ? -33.181 25.687 -22.192 1.00 79.06 206 LYS A N 1
ATOM 1531 C CA . LYS A 1 206 ? -32.553 25.341 -23.486 1.00 79.06 206 LYS A CA 1
ATOM 1532 C C . LYS A 1 206 ? -31.587 26.432 -23.956 1.00 79.06 206 LYS A C 1
ATOM 1534 O O . LYS A 1 206 ? -31.686 26.927 -25.075 1.00 79.06 206 LYS A O 1
ATOM 1539 N N . VAL A 1 207 ? -30.678 26.837 -23.072 1.00 74.94 207 VAL A N 1
ATOM 1540 C CA . VAL A 1 207 ? -29.794 27.987 -23.300 1.00 74.94 207 VAL A CA 1
ATOM 1541 C C . VAL A 1 207 ? -28.966 27.791 -24.575 1.00 74.94 207 VAL A C 1
ATOM 1543 O O . VAL A 1 207 ? -28.091 26.928 -24.629 1.00 74.94 207 VAL A O 1
ATOM 1546 N N . THR A 1 208 ? -29.211 28.623 -25.586 1.00 72.88 208 THR A N 1
ATOM 1547 C CA . THR A 1 208 ? -28.382 28.723 -26.790 1.00 72.88 208 THR A CA 1
ATOM 1548 C C . THR A 1 208 ? -27.218 29.669 -26.508 1.00 72.88 208 THR A C 1
ATOM 1550 O O . THR A 1 208 ? -27.421 30.860 -26.278 1.00 72.88 208 THR A O 1
ATOM 1553 N N . ILE A 1 209 ? -25.992 29.144 -26.494 1.00 74.06 209 ILE A N 1
ATOM 1554 C CA . ILE A 1 209 ? -24.782 29.947 -26.285 1.00 74.06 209 ILE A CA 1
ATOM 1555 C C . ILE A 1 209 ? -24.266 30.404 -27.650 1.00 74.06 209 ILE A C 1
ATOM 1557 O O . ILE A 1 209 ? -23.829 29.586 -28.456 1.00 74.06 209 ILE A O 1
ATOM 1561 N N . ASP A 1 210 ? -24.294 31.712 -27.898 1.00 78.69 210 ASP A N 1
ATOM 1562 C CA . ASP A 1 210 ? -23.635 32.324 -29.054 1.00 78.69 210 ASP A CA 1
ATOM 1563 C C . ASP A 1 210 ? -22.168 32.611 -28.700 1.00 78.69 210 ASP A C 1
ATOM 1565 O O . ASP A 1 210 ? -21.841 33.594 -28.027 1.00 78.69 210 ASP A O 1
ATOM 1569 N N . ALA A 1 211 ? -21.281 31.706 -29.117 1.00 77.44 211 ALA A N 1
ATOM 1570 C CA . ALA A 1 211 ? -19.859 31.758 -28.789 1.00 77.44 211 ALA A CA 1
ATOM 1571 C C . ALA A 1 211 ? -19.149 33.007 -29.343 1.00 77.44 211 ALA A C 1
ATOM 1573 O O . ALA A 1 211 ? -18.166 33.454 -28.753 1.00 77.44 211 ALA A O 1
ATOM 1574 N N . ASN A 1 212 ? -19.651 33.603 -30.431 1.00 76.94 212 ASN A N 1
ATOM 1575 C CA . ASN A 1 212 ? -19.048 34.794 -31.030 1.00 76.94 212 ASN A CA 1
ATOM 1576 C C . ASN A 1 212 ? -19.368 36.045 -30.207 1.00 76.94 212 ASN A C 1
ATOM 1578 O O . ASN A 1 212 ? -18.457 36.796 -29.866 1.00 76.94 212 ASN A O 1
ATOM 1582 N N . LYS A 1 213 ? -20.627 36.211 -29.782 1.00 76.00 213 LYS A N 1
ATOM 1583 C CA . LYS A 1 213 ? -21.018 37.320 -28.891 1.00 76.00 213 LYS A CA 1
ATOM 1584 C C . LYS A 1 213 ? -20.402 37.210 -27.502 1.00 76.00 213 LYS A C 1
ATOM 1586 O O . LYS A 1 213 ? -20.037 38.219 -26.907 1.00 76.00 213 LYS A O 1
ATOM 1591 N N . ALA A 1 214 ? -20.274 35.989 -26.981 1.00 80.75 214 ALA A N 1
ATOM 1592 C CA . ALA A 1 214 ? -19.627 35.764 -25.694 1.00 80.75 214 ALA A CA 1
ATOM 1593 C C . ALA A 1 214 ? -18.150 36.186 -25.719 1.00 80.75 214 ALA A C 1
ATOM 1595 O O . ALA A 1 214 ? -17.667 36.735 -24.735 1.00 80.75 214 ALA A O 1
ATOM 1596 N N . ARG A 1 215 ? -17.455 35.964 -26.843 1.00 78.88 215 ARG A N 1
ATOM 1597 C CA . ARG A 1 215 ? -16.060 36.377 -27.044 1.00 78.88 215 ARG A CA 1
ATOM 1598 C C . ARG A 1 215 ? -15.924 37.883 -27.235 1.00 78.88 215 ARG A C 1
ATOM 1600 O O . ARG A 1 215 ? -15.079 38.484 -26.581 1.00 78.88 215 ARG A O 1
ATOM 1607 N N . GLU A 1 216 ? -16.815 38.494 -28.010 1.00 81.06 216 GLU A N 1
ATOM 1608 C CA . GLU A 1 216 ? -16.869 39.950 -28.178 1.00 81.06 216 GLU A CA 1
ATOM 1609 C C . GLU A 1 216 ? -17.060 40.674 -26.831 1.00 81.06 216 GLU A C 1
ATOM 1611 O O . GLU A 1 216 ? -16.342 41.624 -26.526 1.00 81.06 216 GLU A O 1
ATOM 1616 N N . ALA A 1 217 ? -17.948 40.170 -25.966 1.00 79.81 217 ALA A N 1
ATOM 1617 C CA . ALA A 1 217 ? -18.211 40.745 -24.644 1.00 79.81 217 ALA A CA 1
ATOM 1618 C C . ALA A 1 217 ? -17.014 40.681 -23.673 1.00 79.81 217 ALA A C 1
ATOM 1620 O O . ALA A 1 217 ? -16.949 41.473 -22.735 1.00 79.81 217 ALA A O 1
ATOM 1621 N N . ILE A 1 218 ? -16.073 39.755 -23.886 1.00 83.94 218 ILE A N 1
ATOM 1622 C CA . ILE A 1 218 ? -14.831 39.629 -23.101 1.00 83.94 218 ILE A CA 1
ATOM 1623 C C . ILE A 1 218 ? -13.603 40.173 -23.849 1.00 83.94 218 ILE A C 1
ATOM 1625 O O . ILE A 1 218 ? -12.476 39.957 -23.409 1.00 83.94 218 ILE A O 1
ATOM 1629 N N . GLY A 1 219 ? -13.809 40.878 -24.969 1.00 81.75 219 GLY A N 1
ATOM 1630 C CA . GLY A 1 219 ? -12.745 41.511 -25.753 1.00 81.75 219 GLY A CA 1
ATOM 1631 C C . GLY A 1 219 ? -11.894 40.546 -26.584 1.00 81.75 219 GLY A C 1
ATOM 1632 O O . GLY A 1 219 ? -10.774 40.890 -26.950 1.00 81.75 219 GLY A O 1
ATOM 1633 N N . LEU A 1 220 ? -12.392 39.339 -26.869 1.00 79.81 220 LEU A N 1
ATOM 1634 C CA . LEU A 1 220 ? -11.731 38.344 -27.717 1.00 79.81 220 LEU A CA 1
ATOM 1635 C C . LEU A 1 220 ? -12.371 38.290 -29.111 1.00 79.81 220 LEU A C 1
ATOM 1637 O O . LEU A 1 220 ? -13.585 38.409 -29.260 1.00 79.81 220 LEU A O 1
ATOM 1641 N N . GLU A 1 221 ? -11.559 38.042 -30.140 1.00 76.69 221 GLU A N 1
ATOM 1642 C CA . GLU A 1 221 ? -12.034 37.970 -31.529 1.00 76.69 221 GLU A CA 1
ATOM 1643 C C . GLU A 1 221 ? -12.963 36.760 -31.768 1.00 76.69 221 GLU A C 1
ATOM 1645 O O . GLU A 1 221 ? -12.723 35.703 -31.175 1.00 76.69 221 GLU A O 1
ATOM 1650 N N . PRO A 1 222 ? -14.004 36.859 -32.618 1.00 74.06 222 PRO A N 1
ATOM 1651 C CA . PRO A 1 222 ? -14.928 35.759 -32.927 1.00 74.06 222 PRO A CA 1
ATOM 1652 C C . PRO A 1 222 ? -14.231 34.496 -33.460 1.00 74.06 222 PRO A C 1
ATOM 1654 O O . PRO A 1 222 ? -13.181 34.578 -34.089 1.00 74.06 222 PRO A O 1
ATOM 1657 N N . ILE A 1 223 ? -14.833 33.322 -33.241 1.00 71.50 223 ILE A N 1
ATOM 1658 C CA . ILE A 1 223 ? -14.301 32.035 -33.736 1.00 71.50 223 ILE A CA 1
ATOM 1659 C C . ILE A 1 223 ? -14.528 31.897 -35.248 1.00 71.50 223 ILE A C 1
ATOM 1661 O O . ILE A 1 223 ? -13.685 31.331 -35.938 1.00 71.50 223 ILE A O 1
ATOM 1665 N N . ASP A 1 224 ? -15.627 32.459 -35.766 1.00 65.69 224 ASP A N 1
ATOM 1666 C CA . ASP A 1 224 ? -15.956 32.439 -37.194 1.00 65.69 224 ASP A CA 1
ATOM 1667 C C . ASP A 1 224 ? -15.939 33.851 -37.815 1.00 65.69 224 ASP A C 1
ATOM 1669 O O . ASP A 1 224 ? -16.846 34.653 -37.561 1.00 65.69 224 ASP A O 1
ATOM 1673 N N . PRO A 1 225 ? -14.987 34.166 -38.715 1.00 56.78 225 PRO A N 1
ATOM 1674 C CA . PRO A 1 225 ? -14.869 35.494 -39.328 1.00 56.78 225 PRO A CA 1
ATOM 1675 C C . PRO A 1 225 ? -15.992 35.825 -40.329 1.00 56.78 225 PRO A C 1
ATOM 1677 O O . PRO A 1 225 ? -16.151 36.976 -40.730 1.00 56.78 225 PRO A O 1
ATOM 1680 N N . LYS A 1 226 ? -16.815 34.847 -40.736 1.00 56.06 226 LYS A N 1
ATOM 1681 C CA . LYS A 1 226 ? -17.882 35.043 -41.738 1.00 56.06 226 LYS A CA 1
ATOM 1682 C C . LYS A 1 226 ? -19.172 35.661 -41.181 1.00 56.06 226 LYS A C 1
ATOM 1684 O O . LYS A 1 226 ? -19.955 36.200 -41.958 1.00 56.06 226 LYS A O 1
ATOM 1689 N N . ALA A 1 227 ? -19.393 35.627 -39.865 1.00 50.78 227 ALA A N 1
ATOM 1690 C CA . ALA A 1 227 ? -20.564 36.247 -39.233 1.00 50.78 227 ALA A CA 1
ATOM 1691 C C . ALA A 1 227 ? -20.388 37.760 -38.979 1.00 50.78 227 ALA A C 1
ATOM 1693 O O . ALA A 1 227 ? -21.378 38.477 -38.846 1.00 50.78 227 ALA A O 1
ATOM 1694 N N . ALA A 1 228 ? -19.147 38.261 -38.979 1.00 46.69 228 ALA A N 1
ATOM 1695 C CA . ALA A 1 228 ? -18.832 39.678 -38.773 1.00 46.69 228 ALA A CA 1
ATOM 1696 C C . ALA A 1 228 ? -19.208 40.581 -39.970 1.00 46.69 228 ALA A C 1
ATOM 1698 O O . ALA A 1 228 ? -19.324 41.794 -39.821 1.00 46.69 228 ALA A O 1
ATOM 1699 N N . ALA A 1 229 ? -19.432 40.012 -41.159 1.00 46.03 229 ALA A N 1
ATOM 1700 C CA . ALA A 1 229 ? -19.625 40.775 -42.398 1.00 46.03 229 ALA A CA 1
ATOM 1701 C C . ALA A 1 229 ? -21.095 41.111 -42.735 1.00 46.03 229 ALA A C 1
ATOM 1703 O O . ALA A 1 229 ? -21.369 41.744 -43.753 1.00 46.03 229 ALA A O 1
ATOM 1704 N N . GLY A 1 230 ? -22.061 40.687 -41.915 1.00 44.00 230 GLY A N 1
ATOM 1705 C CA . GLY A 1 230 ? -23.487 40.734 -42.247 1.00 44.00 230 GLY A CA 1
ATOM 1706 C C . GLY A 1 230 ? -24.303 41.728 -41.428 1.00 44.00 230 GLY A C 1
ATOM 1707 O O . GLY A 1 230 ? -25.250 41.291 -40.781 1.00 44.00 230 GLY A O 1
ATOM 1708 N N . LYS A 1 231 ? -23.939 43.021 -41.424 1.00 40.78 231 LYS A N 1
ATOM 1709 C CA . LYS A 1 231 ? -24.821 44.196 -41.190 1.00 40.78 231 LYS A CA 1
ATOM 1710 C C . LYS A 1 231 ? -23.993 45.490 -41.143 1.00 40.78 231 LYS A C 1
ATOM 1712 O O . LYS A 1 231 ? -23.868 46.145 -40.115 1.00 40.78 231 LYS A O 1
ATOM 1717 N N . THR A 1 232 ? -23.445 45.882 -42.288 1.00 35.72 232 THR A N 1
ATOM 1718 C CA . THR A 1 232 ? -23.050 47.271 -42.549 1.00 35.72 232 THR A CA 1
ATOM 1719 C C . THR A 1 232 ? -24.318 48.106 -42.744 1.00 35.72 232 THR A C 1
ATOM 1721 O O . THR A 1 232 ? -25.068 47.928 -43.702 1.00 35.72 232 THR A O 1
ATOM 1724 N N . THR A 1 233 ? -24.597 48.989 -41.790 1.00 34.50 233 THR A N 1
ATOM 1725 C CA . THR A 1 233 ? -25.654 50.003 -41.836 1.00 34.50 233 THR A CA 1
ATOM 1726 C C . THR A 1 233 ? -25.331 51.069 -42.889 1.00 34.50 233 THR A C 1
ATOM 1728 O O . THR A 1 233 ? -24.267 51.683 -42.859 1.00 34.50 233 THR A O 1
ATOM 1731 N N . ALA A 1 234 ? -26.257 51.305 -43.823 1.00 32.44 234 ALA A N 1
ATOM 1732 C CA . ALA A 1 234 ? -26.215 52.443 -44.743 1.00 32.44 234 ALA A CA 1
ATOM 1733 C C . ALA A 1 234 ? -26.780 53.721 -44.070 1.00 32.44 234 ALA A C 1
ATOM 1735 O O . ALA A 1 234 ? -27.647 53.610 -43.198 1.00 32.44 234 ALA A O 1
ATOM 1736 N N . PRO A 1 235 ? -26.316 54.931 -44.448 1.00 45.09 235 PRO A N 1
ATOM 1737 C CA . PRO A 1 235 ? -26.549 56.168 -43.702 1.00 45.09 235 PRO A CA 1
ATOM 1738 C C . PRO A 1 235 ? -27.841 56.882 -44.139 1.00 45.09 235 PRO A C 1
ATOM 1740 O O . PRO A 1 235 ? -28.139 56.964 -45.329 1.00 45.09 235 PRO A O 1
ATOM 1743 N N . GLY A 1 236 ? -28.598 57.461 -43.197 1.00 33.81 236 GLY A N 1
ATOM 1744 C CA . GLY A 1 236 ? -29.825 58.182 -43.544 1.00 33.81 236 GLY A CA 1
ATOM 1745 C C . GLY A 1 236 ? -30.494 58.977 -42.421 1.00 33.81 236 GLY A C 1
ATOM 1746 O O . GLY A 1 236 ? -31.327 58.445 -41.704 1.00 33.81 236 GLY A O 1
ATOM 1747 N N . LYS A 1 237 ? -30.199 60.286 -42.425 1.00 31.72 237 LYS A N 1
ATOM 1748 C CA . LYS A 1 237 ? -31.016 61.441 -41.990 1.00 31.72 237 LYS A CA 1
ATOM 1749 C C . LYS A 1 237 ? -31.293 61.661 -40.492 1.00 31.72 237 LYS A C 1
ATOM 1751 O O . LYS A 1 237 ? -32.138 61.023 -39.878 1.00 31.72 237 LYS A O 1
ATOM 1756 N N . ALA A 1 238 ? -30.677 62.733 -39.986 1.00 43.28 238 ALA A N 1
ATOM 1757 C CA . ALA A 1 238 ? -31.181 63.533 -38.871 1.00 43.28 238 ALA A CA 1
ATOM 1758 C C . ALA A 1 238 ? -32.603 64.068 -39.149 1.00 43.28 238 ALA A C 1
ATOM 1760 O O . ALA A 1 238 ? -32.939 64.353 -40.305 1.00 43.28 238 ALA A O 1
ATOM 1761 N N . PRO A 1 239 ? -33.398 64.301 -38.091 1.00 41.69 239 PRO A N 1
ATOM 1762 C CA . PRO A 1 239 ? -33.938 65.648 -37.923 1.00 41.69 239 PRO A CA 1
ATOM 1763 C C . PRO A 1 239 ? -33.866 66.193 -36.483 1.00 41.69 239 PRO A C 1
ATOM 1765 O O . PRO A 1 239 ? -33.532 65.505 -35.523 1.00 41.69 239 PRO A O 1
ATOM 1768 N N . LEU A 1 240 ? -34.147 67.496 -36.430 1.00 35.28 240 LEU A N 1
ATOM 1769 C CA . LEU A 1 240 ? -34.045 68.470 -35.347 1.00 35.28 240 LEU A CA 1
ATOM 1770 C C . LEU A 1 240 ? -34.958 68.263 -34.114 1.00 35.28 240 LEU A C 1
ATOM 1772 O O . LEU A 1 240 ? -36.078 67.774 -34.230 1.00 35.28 240 LEU A O 1
ATOM 1776 N N . ALA A 1 241 ? -34.485 68.890 -33.023 1.00 37.22 241 ALA A N 1
ATOM 1777 C CA . ALA A 1 241 ? -35.187 69.641 -31.964 1.00 37.22 241 ALA A CA 1
ATOM 1778 C C . ALA A 1 241 ? -36.018 68.887 -30.902 1.00 37.22 241 ALA A C 1
ATOM 1780 O O . ALA A 1 241 ? -37.114 68.403 -31.169 1.00 37.22 241 ALA A O 1
ATOM 1781 N N . LYS A 1 242 ? -35.595 68.987 -29.634 1.00 36.19 242 LYS A N 1
ATOM 1782 C CA . LYS A 1 242 ? -35.835 70.146 -28.749 1.00 36.19 242 LYS A CA 1
ATOM 1783 C C . LYS A 1 242 ? -34.740 70.247 -27.691 1.00 36.19 242 LYS A C 1
ATOM 1785 O O . LYS A 1 242 ? -34.177 69.185 -27.355 1.00 36.19 242 LYS A O 1
#

Mean predicted aligned error: 16.79 Å

Solvent-accessible surface area (backbone atoms only — not comparable to full-atom values): 15322 Å² total; per-residue (Å²): 131,93,85,78,89,74,74,71,64,46,97,84,45,18,37,91,86,69,46,76,54,86,92,71,51,74,65,56,49,53,56,47,70,74,44,53,69,65,31,70,52,70,83,40,77,71,56,98,89,41,75,46,67,51,69,34,78,71,79,77,76,94,70,76,80,55,66,79,76,46,42,65,60,50,50,52,54,49,51,52,51,52,49,53,51,52,46,48,53,51,34,51,53,52,39,51,44,41,73,74,68,47,53,68,60,60,55,26,53,76,68,78,44,80,80,80,88,79,82,88,81,44,92,82,50,49,87,72,38,83,89,53,26,72,54,38,50,56,49,57,77,73,50,52,74,67,37,67,47,71,26,54,40,85,77,86,46,65,45,67,49,64,40,80,75,81,82,79,76,53,71,67,58,46,51,53,51,49,63,67,44,45,62,60,53,50,54,51,50,54,52,51,51,49,54,50,50,52,52,49,50,47,64,74,66,60,72,80,81,58,68,42,60,58,25,51,76,71,76,39,80,54,87,58,79,77,70,78,72,76,77,84,81,82,90,84,80,87,84,84,89,133

Foldseek 3Di:
DDDDDDADADLVCAHPVRHHDPPDQNVNSVVQVVADAQDKDDWDDSPPPDTDIDGRPDDDPDDDPPCVVCVVVVVVVVVLVVVLVVQVVLLVVLLVVVVVPDDNQVSQVVVVHHDDDDPDDDPVCVVVDLQADPQRSVCQVVDDAQHWDWGAHPPGHIDIDGRHDDDDDDPVVVVVVCVVCVVVVVVVVVVVVVVVVVVVCCVVVVDDDPQQVVQVVVVHHGPDPVVVPPDDDDDDDDDDDD

Secondary structure (DSSP, 8-state):
-----PPP--TTSB-TTSPBPTT--HHHHHHHHHSPTT-B---EEEETTEEE--B---PPP-PPPPHHHHHHHHHHHHHHHHHHHHHHHHHHHHHHHHHTT--HHHHHHHTT----------TTTGGG-TTS-HHHHHHHHHSPTT-EEEEEETTTEEEEEE-----PPPHHHHHHHHHHHHHHHHHHHHHHHHHHHHHHHHHHHT----HHHHHHHTTPPPS-TTSTTS--PPP-------

Sequence (242 aa):
MPTATIGPVSQGGRDLTGQPVQGLSPKLMETAWALPAGGESEVEDAGNGEFFAVRVEKIQPAALPPFDEIKPMLTRAWTQRELVRAMQAKADGLAARIKKGESLEAVAASAGSSVVQVPGIDRRNAGQNQTLSQDMLAKLFTSRTGDVFTAQNSHFGFVVGKLEAVHVPDAATLAQTSEQLRPQMSSGFVRELGESAHTAARREIKVTIDANKAREAIGLEPIDPKAAAGKTTAPGKAPLAK